Protein AF-0000000086879900 (afdb_homodimer)

pLDDT: mean 77.24, std 25.78, range [23.95, 98.19]

Nearest PDB structures (foldseek):
  6n1f-assembly6_D-2  TM=4.240E-01  e=1.266E+00  Burkholderia pseudomallei 1710b
  6cp8-assembly2_B  TM=3.545E-01  e=1.644E+00  Escherichia coli
  8bhv-assembly1_j  TM=3.941E-01  e=6.906E+00  Homo sapiens
  3k41-assembly1_B  TM=2.742E-01  e=6.906E+00  Bos taurus
  6n1f-assembly6_D-2  TM=4.242E-01  e=1.246E+00  Burkholderia pseudomallei 1710b

Structure (mmCIF, N/CA/C/O backbone):
data_AF-0000000086879900-model_v1
#
loop_
_entity.id
_entity.type
_entity.pdbx_description
1 polymer 'YolD-like family protein'
#
loop_
_atom_site.group_PDB
_atom_site.id
_atom_site.type_symbol
_atom_site.label_atom_id
_atom_site.label_alt_id
_atom_site.label_comp_id
_atom_site.label_asym_id
_atom_site.label_entity_id
_atom_site.label_seq_id
_atom_site.pdbx_PDB_ins_code
_atom_site.Cartn_x
_atom_site.Cartn_y
_atom_site.Cartn_z
_atom_site.occupancy
_atom_site.B_iso_or_equiv
_atom_site.auth_seq_id
_atom_site.auth_comp_id
_atom_site.auth_asym_id
_atom_site.auth_atom_id
_atom_site.pdbx_PDB_model_num
ATOM 1 N N . MET A 1 1 ? -8.68 49.25 10.594 1 23.95 1 MET A N 1
ATOM 2 C CA . MET A 1 1 ? -9.039 49.062 9.188 1 23.95 1 MET A CA 1
ATOM 3 C C . MET A 1 1 ? -8.773 47.656 8.727 1 23.95 1 MET A C 1
ATOM 5 O O . MET A 1 1 ? -9.32 47.219 7.719 1 23.95 1 MET A O 1
ATOM 9 N N . ALA A 1 2 ? -7.809 47 9.352 1 25.09 2 ALA A N 1
ATOM 10 C CA . ALA A 1 2 ? -7.281 45.75 8.836 1 25.09 2 ALA A CA 1
ATOM 11 C C . ALA A 1 2 ? -8.297 44.625 8.992 1 25.09 2 ALA A C 1
ATOM 13 O O . ALA A 1 2 ? -7.996 43.438 8.703 1 25.09 2 ALA A O 1
ATOM 14 N N . GLY A 1 3 ? -9.414 44.906 9.75 1 26.97 3 GLY A N 1
ATOM 15 C CA . GLY A 1 3 ? -10.18 43.969 10.562 1 26.97 3 GLY A CA 1
ATOM 16 C C . GLY A 1 3 ? -10.961 42.969 9.742 1 26.97 3 GLY A C 1
ATOM 17 O O . GLY A 1 3 ? -11.789 42.25 10.281 1 26.97 3 GLY A O 1
ATOM 18 N N . LYS A 1 4 ? -11.211 43.125 8.359 1 29 4 LYS A N 1
ATOM 19 C CA . LYS A 1 4 ? -12.273 42.906 7.375 1 29 4 LYS A CA 1
ATOM 20 C C . LYS A 1 4 ? -12.289 41.469 6.898 1 29 4 LYS A C 1
ATOM 22 O O . LYS A 1 4 ? -13.039 41.125 5.98 1 29 4 LYS A O 1
ATOM 27 N N . LEU A 1 5 ? -11.102 40.719 7.047 1 25.53 5 LEU A N 1
ATOM 28 C CA . LEU A 1 5 ? -10.945 39.719 5.977 1 25.53 5 LEU A CA 1
ATOM 29 C C . LEU A 1 5 ? -12.094 38.719 5.984 1 25.53 5 LEU A C 1
ATOM 31 O O . LEU A 1 5 ? -12.648 38.406 4.93 1 25.53 5 LEU A O 1
ATOM 35 N N . PHE A 1 6 ? -12.172 37.719 7.039 1 28.39 6 PHE A N 1
ATOM 36 C CA . PHE A 1 6 ? -12.617 36.344 6.816 1 28.39 6 PHE A CA 1
ATOM 37 C C . PHE A 1 6 ? -14.141 36.281 6.742 1 28.39 6 PHE A C 1
ATOM 39 O O . PHE A 1 6 ? -14.805 35.938 7.727 1 28.39 6 PHE A O 1
ATOM 46 N N . GLU A 1 7 ? -14.875 37.094 6.191 1 25.14 7 GLU A N 1
ATOM 47 C CA . GLU A 1 7 ? -16.328 37.281 6.25 1 25.14 7 GLU A CA 1
ATOM 48 C C . GLU A 1 7 ? -17.078 36.062 5.766 1 25.14 7 GLU A C 1
ATOM 50 O O . GLU A 1 7 ? -18.047 35.625 6.398 1 25.14 7 GLU A O 1
ATOM 55 N N . ASN A 1 8 ? -17.172 35.781 4.434 1 28.06 8 ASN A N 1
ATOM 56 C CA . ASN A 1 8 ? -18.438 35.594 3.74 1 28.06 8 ASN A CA 1
ATOM 57 C C . ASN A 1 8 ? -19.078 34.25 4.082 1 28.06 8 ASN A C 1
ATOM 59 O O . ASN A 1 8 ? -18.406 33.344 4.598 1 28.06 8 ASN A O 1
ATOM 63 N N . GLY A 1 9 ? -20.562 33.969 3.719 1 28.64 9 GLY A N 1
ATOM 64 C CA . GLY A 1 9 ? -21.875 33.375 3.863 1 28.64 9 GLY A CA 1
ATOM 65 C C . GLY A 1 9 ? -21.953 31.969 3.283 1 28.64 9 GLY A C 1
ATOM 66 O O . GLY A 1 9 ? -23.031 31.391 3.146 1 28.64 9 GLY A O 1
ATOM 67 N N . LEU A 1 10 ? -21.016 31.578 2.398 1 28.97 10 LEU A N 1
ATOM 68 C CA . LEU A 1 10 ? -21.375 30.516 1.469 1 28.97 10 LEU A CA 1
ATOM 69 C C . LEU A 1 10 ? -21.734 29.234 2.217 1 28.97 10 LEU A C 1
ATOM 71 O O . LEU A 1 10 ? -21.844 28.156 1.612 1 28.97 10 LEU A O 1
ATOM 75 N N . PHE A 1 11 ? -21.859 29.281 3.574 1 28.09 11 PHE A N 1
ATOM 76 C CA . PHE A 1 11 ? -22.109 28.016 4.258 1 28.09 11 PHE A CA 1
ATOM 77 C C . PHE A 1 11 ? -23.469 27.469 3.881 1 28.09 11 PHE A C 1
ATOM 79 O O . PHE A 1 11 ? -24.422 27.531 4.668 1 28.09 11 PHE A O 1
ATOM 86 N N . GLU A 1 12 ? -24.062 27.781 2.738 1 28.89 12 GLU A N 1
ATOM 87 C CA . GLU A 1 12 ? -25.453 27.422 2.471 1 28.89 12 GLU A CA 1
ATOM 88 C C . GLU A 1 12 ? -25.703 25.938 2.77 1 28.89 12 GLU A C 1
ATOM 90 O O . GLU A 1 12 ? -24.766 25.156 2.869 1 28.89 12 GLU A O 1
ATOM 95 N N . SER A 1 13 ? -27.094 25.422 2.809 1 30.59 13 SER A N 1
ATOM 96 C CA . SER A 1 13 ? -28 24.359 3.229 1 30.59 13 SER A CA 1
ATOM 97 C C . SER A 1 13 ? -27.766 23.078 2.441 1 30.59 13 SER A C 1
ATOM 99 O O . SER A 1 13 ? -28.609 22.188 2.416 1 30.59 13 SER A O 1
ATOM 101 N N . SER A 1 14 ? -26.781 23.016 1.49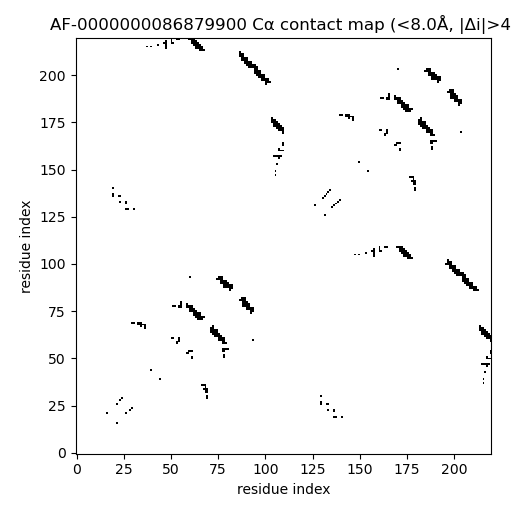7 1 31.47 14 SER A N 1
ATOM 102 C CA . SER A 1 14 ? -26.953 21.875 0.595 1 31.47 14 SER A CA 1
ATOM 103 C C . SER A 1 14 ? -27.125 20.578 1.37 1 31.47 14 SER A C 1
ATOM 105 O O . SER A 1 14 ? -26.609 20.422 2.477 1 31.47 14 SER A O 1
ATOM 107 N N . ARG A 1 15 ? -28.281 19.875 1.188 1 33.5 15 ARG A N 1
ATOM 108 C CA . ARG A 1 15 ? -28.75 18.547 1.587 1 33.5 15 ARG A CA 1
ATOM 109 C C . ARG A 1 15 ? -27.609 17.531 1.539 1 33.5 15 ARG A C 1
ATOM 111 O O . ARG A 1 15 ? -27.188 17.109 0.458 1 33.5 15 ARG A O 1
ATOM 118 N N . ILE A 1 16 ? -26.578 17.734 2.299 1 33.09 16 ILE A N 1
ATOM 119 C CA . ILE A 1 16 ? -25.391 16.906 2.5 1 33.09 16 ILE A CA 1
ATOM 120 C C . ILE A 1 16 ? -25.797 15.438 2.566 1 33.09 16 ILE A C 1
ATOM 122 O O . ILE A 1 16 ? -26.516 15.031 3.473 1 33.09 16 ILE A O 1
ATOM 126 N N . ILE A 1 17 ? -26.234 14.836 1.423 1 36.72 17 ILE A N 1
ATOM 127 C CA . ILE A 1 17 ? -26.438 13.398 1.386 1 36.72 17 ILE A CA 1
ATOM 128 C C . ILE A 1 17 ? -25.391 12.703 2.262 1 36.72 17 ILE A C 1
ATOM 130 O O . ILE A 1 17 ? -24.203 12.938 2.119 1 36.72 17 ILE A O 1
ATOM 134 N N . LEU A 1 18 ? -25.625 12.453 3.523 1 37.31 18 LEU A N 1
ATOM 135 C CA . LEU A 1 18 ? -24.766 11.852 4.543 1 37.31 18 LEU A CA 1
ATOM 136 C C . LEU A 1 18 ? -23.844 10.805 3.926 1 37.31 18 LEU A C 1
ATOM 138 O O . LEU A 1 18 ? -24.25 10.062 3.027 1 37.31 18 LEU A O 1
ATOM 142 N N . PRO A 1 19 ? -22.578 11.172 3.867 1 37.06 19 PRO A N 1
ATOM 143 C CA . PRO A 1 19 ? -21.547 10.266 3.355 1 37.06 19 PRO A CA 1
ATOM 144 C C . PRO A 1 19 ? -21.812 8.805 3.719 1 37.06 19 PRO A C 1
ATOM 146 O O . PRO A 1 19 ? -21.344 7.902 3.023 1 37.06 19 PRO A O 1
ATOM 149 N N . GLU A 1 20 ? -22.422 8.633 4.793 1 44.91 20 GLU A N 1
ATOM 150 C CA . GLU A 1 20 ? -22.688 7.266 5.238 1 44.91 20 GLU A CA 1
ATOM 151 C C . GLU A 1 20 ? -23.656 6.559 4.285 1 44.91 20 GLU A C 1
ATOM 153 O O . GLU A 1 20 ? -23.547 5.348 4.078 1 44.91 20 GLU A O 1
ATOM 158 N N . HIS A 1 21 ? -24.688 7.258 3.863 1 49.91 21 HIS A N 1
ATOM 159 C CA . HIS A 1 21 ? -25.625 6.598 2.973 1 49.91 21 HIS A CA 1
ATOM 160 C C . HIS A 1 21 ? -25 6.293 1.62 1 49.91 21 HIS A C 1
ATOM 162 O O . HIS A 1 21 ? -25.312 5.277 0.997 1 49.91 21 HIS A O 1
ATOM 168 N N . ARG A 1 22 ? -24.109 7.219 1.147 1 47.59 22 ARG A N 1
ATOM 169 C CA . ARG A 1 22 ? -23.422 6.965 -0.116 1 47.59 22 ARG A CA 1
ATOM 170 C C . ARG A 1 22 ? -22.516 5.738 -0.014 1 47.59 22 ARG A C 1
ATOM 172 O O . ARG A 1 22 ? -22.422 4.957 -0.961 1 47.59 22 ARG A O 1
ATOM 179 N N . GLU A 1 23 ? -21.922 5.625 1.128 1 49.22 23 GLU A N 1
ATOM 180 C CA . GLU A 1 23 ? -21.109 4.418 1.281 1 49.22 23 GLU A CA 1
ATOM 181 C C . GLU A 1 23 ? -21.969 3.162 1.212 1 49.22 23 GLU A C 1
ATOM 183 O O . GLU A 1 23 ? -21.562 2.146 0.65 1 49.22 23 GLU A O 1
ATOM 188 N N . LYS A 1 24 ? -23.156 3.264 1.886 1 49.44 24 LYS A N 1
ATOM 189 C CA . LYS A 1 24 ? -24.062 2.129 1.806 1 49.44 24 LYS A C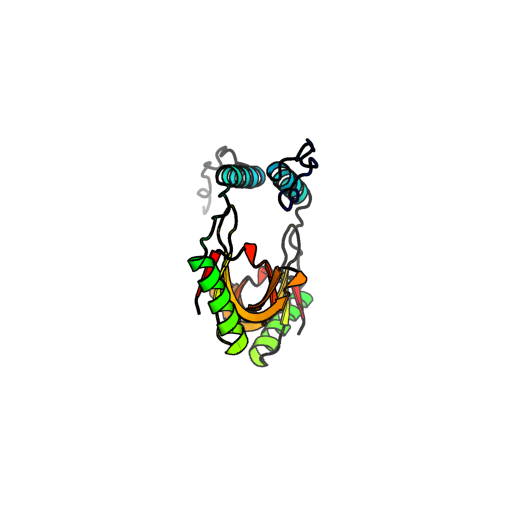A 1
ATOM 190 C C . LYS A 1 24 ? -24.641 1.986 0.4 1 49.44 24 LYS A C 1
ATOM 192 O O . LYS A 1 24 ? -24.828 0.871 -0.091 1 49.44 24 LYS A O 1
ATOM 197 N N . LEU A 1 25 ? -25.062 3.006 -0.181 1 51.53 25 LEU A N 1
ATOM 198 C CA . LEU A 1 25 ? -25.5 2.953 -1.572 1 51.53 25 LEU A CA 1
ATOM 199 C C . LEU A 1 25 ? -24.375 2.463 -2.477 1 51.53 25 LEU A C 1
ATOM 201 O O . LEU A 1 25 ? -24.609 1.656 -3.381 1 51.53 25 LEU A O 1
ATOM 205 N N . LEU A 1 26 ? -23.141 2.971 -2.191 1 51.09 26 LEU A N 1
ATOM 206 C CA . LEU A 1 26 ? -21.984 2.479 -2.932 1 51.09 26 LEU A CA 1
ATOM 207 C C . LEU A 1 26 ? -21.719 1.016 -2.602 1 51.09 26 LEU A C 1
ATOM 209 O O . LEU A 1 26 ? -21.375 0.227 -3.488 1 51.09 26 LEU A O 1
ATOM 213 N N . GLU A 1 27 ? -21.875 0.753 -1.306 1 53.12 27 GLU A N 1
ATOM 214 C CA . GLU A 1 27 ? -21.75 -0.645 -0.908 1 53.12 27 GLU A CA 1
ATOM 215 C C . GLU A 1 27 ? -22.844 -1.502 -1.524 1 53.12 27 GLU A C 1
ATOM 217 O O . GLU A 1 27 ? -22.594 -2.637 -1.939 1 53.12 27 GLU A O 1
ATOM 222 N N . HIS A 1 28 ? -24 -0.984 -1.402 1 54.72 28 HIS A N 1
ATOM 223 C CA . HIS A 1 28 ? -25.109 -1.682 -2.033 1 54.72 28 HIS A CA 1
ATOM 224 C C . HIS A 1 28 ? -24.922 -1.769 -3.543 1 54.72 28 HIS A C 1
ATOM 226 O O . HIS A 1 28 ? -25.203 -2.807 -4.148 1 54.72 28 HIS A O 1
ATOM 232 N N . LYS A 1 29 ? -24.688 -0.758 -4.145 1 55.84 29 LYS A N 1
ATOM 233 C CA . LYS A 1 29 ? -24.344 -0.785 -5.562 1 55.84 29 LYS A CA 1
ATOM 234 C C . LYS A 1 29 ? -23.156 -1.703 -5.824 1 55.84 29 LYS A C 1
ATOM 236 O O . LYS A 1 29 ? -23.109 -2.414 -6.832 1 55.84 29 LYS A O 1
ATOM 241 N N . ARG A 1 30 ? -22.297 -1.696 -4.879 1 56.69 30 ARG A N 1
ATOM 242 C CA . ARG A 1 30 ? -21.172 -2.625 -4.949 1 56.69 30 ARG A CA 1
ATOM 243 C C . ARG A 1 30 ? -21.641 -4.07 -4.844 1 56.69 30 ARG A C 1
ATOM 245 O O . ARG A 1 30 ? -21.125 -4.953 -5.527 1 56.69 30 ARG A O 1
ATOM 252 N N . GLU A 1 31 ? -22.562 -4.324 -3.98 1 57.84 31 GLU A N 1
ATOM 253 C CA . GLU A 1 31 ? -23.109 -5.676 -3.836 1 57.84 31 GLU A CA 1
ATOM 254 C C . GLU A 1 31 ? -23.812 -6.125 -5.109 1 57.84 31 GLU A C 1
ATOM 256 O O . GLU A 1 31 ? -23.781 -7.309 -5.457 1 57.84 31 GLU A O 1
ATOM 261 N N . GLN A 1 32 ? -24.547 -5.246 -5.645 1 61.72 32 GLN A N 1
ATOM 262 C CA . GLN A 1 32 ? -25.266 -5.605 -6.855 1 61.72 32 GLN A CA 1
ATOM 263 C C . GLN A 1 32 ? -24.312 -5.891 -8.008 1 61.72 32 GLN A C 1
ATOM 265 O O . GLN A 1 32 ? -24.688 -6.566 -8.977 1 61.72 32 GLN A O 1
ATOM 270 N N . GLN A 1 33 ? -23.062 -5.523 -7.773 1 68.31 33 GLN A N 1
ATOM 271 C CA . GLN A 1 33 ? -22.156 -5.75 -8.898 1 68.31 33 GLN A CA 1
ATOM 272 C C . GLN A 1 33 ? -21.016 -6.688 -8.516 1 68.31 33 GLN A C 1
ATOM 274 O O . GLN A 1 33 ? -19.922 -6.605 -9.062 1 68.31 33 GLN A O 1
ATOM 279 N N . ARG A 1 34 ? -21.422 -7.547 -7.566 1 76.62 34 ARG A N 1
ATOM 280 C CA . ARG A 1 34 ? -20.406 -8.516 -7.168 1 76.62 34 ARG A CA 1
ATOM 281 C C . ARG A 1 34 ? -20.062 -9.453 -8.32 1 76.62 34 ARG A C 1
ATOM 283 O O . ARG A 1 34 ? -20.953 -10.086 -8.898 1 76.62 34 ARG A O 1
ATOM 290 N N . ARG A 1 35 ? -18.828 -9.422 -8.688 1 85.44 35 ARG A N 1
ATOM 291 C CA . ARG A 1 35 ? -18.312 -10.305 -9.734 1 85.44 35 ARG A CA 1
ATOM 292 C C . ARG A 1 35 ? -17.906 -11.656 -9.164 1 85.44 35 ARG A C 1
ATOM 294 O O . ARG A 1 35 ? -17.516 -11.75 -8 1 85.44 35 ARG A O 1
ATOM 301 N N . GLU A 1 36 ? -18.203 -12.742 -9.914 1 87.5 36 GLU A N 1
ATOM 302 C CA . GLU A 1 36 ? -17.703 -14.07 -9.578 1 87.5 36 GLU A CA 1
ATOM 303 C C . GLU A 1 36 ? -16.25 -14.234 -9.992 1 87.5 36 GLU A C 1
ATOM 305 O O . GLU A 1 36 ? -15.812 -13.672 -11 1 87.5 36 GLU A O 1
ATOM 310 N N . LYS A 1 37 ? -15.594 -14.922 -9.125 1 89.19 37 LYS A N 1
ATOM 311 C CA . LYS A 1 37 ? -14.195 -15.18 -9.422 1 89.19 37 LYS A CA 1
ATOM 312 C C . LYS A 1 37 ? -14.047 -15.945 -10.734 1 89.19 37 LYS A C 1
ATOM 314 O O . LYS A 1 37 ? -14.68 -16.984 -10.93 1 89.19 37 LYS A O 1
ATOM 319 N N . PRO A 1 38 ? -13.211 -15.469 -11.625 1 92.44 38 PRO A N 1
ATOM 320 C CA . PRO A 1 38 ? -12.992 -16.172 -12.891 1 92.44 38 PRO A CA 1
ATOM 321 C C . PRO A 1 38 ? -12.328 -17.531 -12.695 1 92.44 38 PRO A C 1
ATOM 323 O O . PRO A 1 38 ? -11.539 -17.719 -11.766 1 92.44 38 PRO A O 1
ATOM 326 N N . ILE A 1 39 ? -12.672 -18.469 -13.531 1 92.62 39 ILE A N 1
ATOM 327 C CA . ILE A 1 39 ? -12.008 -19.766 -13.594 1 92.62 39 ILE A CA 1
ATOM 328 C C . ILE A 1 39 ? -10.883 -19.719 -14.625 1 92.62 39 ILE A C 1
ATOM 330 O O . ILE A 1 39 ? -11.133 -19.531 -15.82 1 92.62 39 ILE A O 1
ATOM 334 N N . LEU A 1 40 ? -9.781 -19.875 -14.125 1 95 40 LEU A N 1
ATOM 335 C CA . LEU A 1 40 ? -8.617 -19.828 -15.008 1 95 40 LEU A CA 1
ATOM 336 C C . LEU A 1 40 ? -8.352 -21.203 -15.609 1 95 40 LEU A C 1
ATOM 338 O O . LEU A 1 40 ? -8.492 -22.234 -14.93 1 95 40 LEU A O 1
ATOM 342 N N . ASP A 1 41 ? -7.961 -21.234 -16.891 1 94.5 41 ASP A N 1
ATOM 343 C CA . ASP A 1 41 ? -7.57 -22.5 -17.484 1 94.5 41 ASP A CA 1
ATOM 344 C C . ASP A 1 41 ? -6.121 -22.844 -17.141 1 94.5 41 ASP A C 1
ATOM 346 O O . ASP A 1 41 ? -5.418 -22.047 -16.531 1 94.5 41 ASP A O 1
ATOM 350 N N . GLU A 1 42 ? -5.777 -23.984 -17.578 1 94.62 42 GLU A N 1
ATOM 351 C CA . GLU A 1 42 ? -4.457 -24.5 -17.234 1 94.62 42 GLU A CA 1
ATOM 352 C C . GLU A 1 42 ? -3.352 -23.609 -17.797 1 94.62 42 GLU A C 1
ATOM 354 O O . GLU A 1 42 ? -2.318 -23.422 -17.141 1 94.62 42 GLU A O 1
ATOM 359 N N . GLN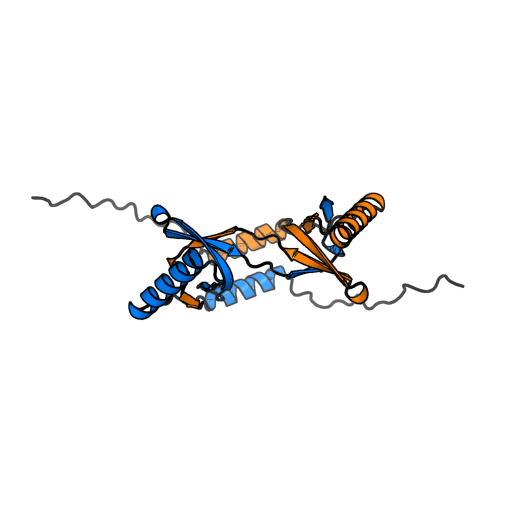 A 1 43 ? -3.598 -23.141 -19.016 1 95.38 43 GLN A N 1
ATOM 360 C CA . GLN A 1 43 ? -2.582 -22.281 -19.625 1 95.38 43 GLN A CA 1
ATOM 361 C C . GLN A 1 43 ? -2.373 -21 -18.812 1 95.38 43 GLN A C 1
ATOM 363 O O . GLN A 1 43 ? -1.235 -20.609 -18.547 1 95.38 43 GLN A O 1
ATOM 368 N N . ALA A 1 44 ? -3.414 -20.391 -18.375 1 95.19 44 ALA A N 1
ATOM 369 C CA . ALA A 1 44 ? -3.355 -19.172 -17.594 1 95.19 44 ALA A CA 1
ATOM 370 C C . ALA A 1 44 ? -2.676 -19.422 -16.25 1 95.19 44 ALA A C 1
ATOM 372 O O . ALA A 1 44 ? -1.861 -18.609 -15.797 1 95.19 44 ALA A O 1
ATOM 373 N N . ILE A 1 45 ? -3.006 -20.484 -15.672 1 95 45 ILE A N 1
ATOM 374 C CA . ILE A 1 45 ? -2.4 -20.859 -14.398 1 95 45 ILE A CA 1
ATOM 375 C C . ILE A 1 45 ? -0.897 -21.062 -14.578 1 95 45 ILE A C 1
ATOM 377 O O . ILE A 1 45 ? -0.101 -20.562 -13.781 1 95 45 ILE A O 1
ATOM 381 N N . GLU A 1 46 ? -0.57 -21.734 -15.586 1 95.31 46 GLU A N 1
ATOM 382 C CA . GLU A 1 46 ? 0.839 -22 -15.867 1 95.31 46 GLU A CA 1
ATOM 383 C C . GLU A 1 46 ? 1.603 -20.688 -16.094 1 95.31 46 GLU A C 1
ATOM 385 O O . GLU A 1 46 ? 2.73 -20.531 -15.617 1 95.31 46 GLU A O 1
ATOM 390 N N . GLU A 1 47 ? 1.002 -19.844 -16.812 1 96.81 47 GLU A N 1
ATOM 391 C CA . GLU A 1 47 ? 1.618 -18.531 -17.062 1 96.81 47 GLU A CA 1
ATOM 392 C C . GLU A 1 47 ? 1.865 -17.781 -15.766 1 96.81 47 GLU A C 1
ATOM 394 O O . GLU A 1 47 ? 2.93 -17.188 -15.578 1 96.81 47 GLU A O 1
ATOM 399 N N . ILE A 1 48 ? 0.91 -17.844 -14.875 1 97.44 48 ILE A N 1
ATOM 400 C CA . ILE A 1 48 ? 1.028 -17.172 -13.578 1 97.44 48 ILE A CA 1
ATOM 401 C C . ILE A 1 48 ? 2.162 -17.812 -12.773 1 97.44 48 ILE A C 1
ATOM 403 O O . ILE A 1 48 ? 3.027 -17.109 -12.25 1 97.44 48 ILE A O 1
ATOM 407 N N . VAL A 1 49 ? 2.186 -19.078 -12.742 1 95.19 49 VAL A N 1
ATOM 408 C CA . VAL A 1 49 ? 3.203 -19.812 -12 1 95.19 49 VAL A CA 1
ATOM 409 C C . VAL A 1 49 ? 4.59 -19.484 -12.547 1 95.19 49 VAL A C 1
ATOM 411 O O . VAL A 1 49 ? 5.523 -19.219 -11.781 1 95.19 49 VAL A O 1
ATOM 414 N N . ARG A 1 50 ? 4.645 -19.453 -13.844 1 97.44 50 ARG A N 1
ATOM 415 C CA . ARG A 1 50 ? 5.914 -19.141 -14.492 1 97.44 50 ARG A CA 1
ATOM 416 C C . ARG A 1 50 ? 6.383 -17.734 -14.133 1 97.44 50 ARG A C 1
ATOM 418 O O . ARG A 1 50 ? 7.555 -17.531 -13.812 1 97.44 50 ARG A O 1
ATOM 425 N N . ALA A 1 51 ? 5.512 -16.766 -14.203 1 98.19 51 ALA A N 1
ATOM 426 C CA . ALA A 1 51 ? 5.848 -15.383 -13.906 1 98.19 51 ALA A CA 1
ATOM 427 C C . ALA A 1 51 ? 6.336 -15.234 -12.469 1 98.19 51 ALA A C 1
ATOM 429 O O . ALA A 1 51 ? 7.32 -14.539 -12.211 1 98.19 51 ALA A O 1
ATOM 430 N N . LEU A 1 52 ? 5.676 -15.938 -11.555 1 97.44 52 LEU A N 1
ATOM 431 C CA . LEU A 1 52 ? 6.066 -15.891 -10.156 1 97.44 52 LEU A CA 1
ATOM 432 C C . LEU A 1 52 ? 7.449 -16.5 -9.953 1 97.44 52 LEU A C 1
ATOM 434 O O . LEU A 1 52 ? 8.273 -15.961 -9.211 1 97.44 52 LEU A O 1
ATOM 438 N N . ALA A 1 53 ? 7.695 -17.562 -10.68 1 96.38 53 ALA A N 1
ATOM 439 C CA . ALA A 1 53 ? 8.977 -18.266 -10.586 1 96.38 53 ALA A CA 1
ATOM 440 C C . ALA A 1 53 ? 10.109 -17.406 -11.141 1 96.38 53 ALA A C 1
ATOM 442 O O . ALA A 1 53 ? 11.18 -17.297 -10.531 1 96.38 53 ALA A O 1
ATOM 443 N N . VAL A 1 54 ? 9.797 -16.828 -12.227 1 97.5 54 VAL A N 1
ATOM 444 C CA . VAL A 1 54 ? 10.797 -15.977 -12.867 1 97.5 54 VAL A CA 1
ATOM 445 C C . VAL A 1 54 ? 11.117 -14.797 -11.953 1 97.5 54 VAL A C 1
ATOM 447 O O . VAL A 1 54 ? 12.289 -14.477 -11.727 1 97.5 54 VAL A O 1
ATOM 450 N N . SER A 1 55 ? 10.117 -14.156 -11.406 1 97.44 55 SER A N 1
ATOM 451 C CA . SER A 1 55 ? 10.305 -13.039 -10.484 1 97.44 55 SER A CA 1
ATOM 452 C C . SER A 1 55 ? 11.172 -13.438 -9.297 1 97.44 55 SER A C 1
ATOM 454 O O . SER A 1 55 ? 12.117 -12.727 -8.945 1 97.44 55 SER A O 1
ATOM 456 N N . TYR A 1 56 ? 10.93 -14.578 -8.758 1 95.94 56 TYR A N 1
ATOM 457 C CA . TYR A 1 56 ? 11.656 -15.055 -7.582 1 95.94 56 TYR A CA 1
ATOM 458 C C . TYR A 1 56 ? 13.109 -15.352 -7.922 1 95.94 56 TYR A C 1
ATOM 460 O O . TYR A 1 56 ? 14.023 -14.914 -7.215 1 95.94 56 TYR A O 1
ATOM 468 N N . ALA A 1 57 ? 13.273 -15.969 -9.031 1 95.94 57 ALA A N 1
ATOM 469 C CA . ALA A 1 57 ? 14.594 -16.469 -9.398 1 95.94 57 ALA A CA 1
ATOM 470 C C . ALA A 1 57 ? 15.492 -15.328 -9.891 1 95.94 57 ALA A C 1
ATOM 472 O O . ALA A 1 57 ? 16.672 -15.273 -9.562 1 95.94 57 ALA A O 1
ATOM 473 N N . GLU A 1 58 ? 14.852 -14.461 -10.648 1 97.25 58 GLU A N 1
ATOM 474 C CA . GLU A 1 58 ? 15.656 -13.438 -11.312 1 97.25 58 GLU A CA 1
ATOM 475 C C . GLU A 1 58 ? 15.562 -12.102 -10.594 1 97.25 58 GLU A C 1
ATOM 477 O O . GLU A 1 58 ? 16.156 -11.109 -11.023 1 97.25 58 GLU A O 1
ATOM 482 N N . LYS A 1 59 ? 14.789 -12.094 -9.578 1 94.69 59 LYS A N 1
ATOM 483 C CA . LYS A 1 59 ? 14.586 -10.867 -8.812 1 94.69 59 LYS A CA 1
ATOM 484 C C . LYS A 1 59 ? 14.055 -9.75 -9.695 1 94.69 59 LYS A C 1
ATOM 486 O O . LYS A 1 59 ? 14.516 -8.609 -9.609 1 94.69 59 LYS A O 1
ATOM 491 N N . MET A 1 60 ? 13.102 -10.188 -10.57 1 95.5 60 MET A N 1
ATOM 492 C CA . MET A 1 60 ? 12.469 -9.242 -11.484 1 95.5 60 MET A CA 1
ATOM 493 C C . MET A 1 60 ? 11.07 -8.875 -10.992 1 95.5 60 MET A C 1
ATOM 495 O O . MET A 1 60 ? 10.367 -9.719 -10.43 1 95.5 60 MET A O 1
ATOM 499 N N . THR A 1 61 ? 10.703 -7.664 -11.359 1 95.56 61 THR A N 1
ATOM 500 C CA . THR A 1 61 ? 9.367 -7.195 -10.992 1 95.56 61 THR A CA 1
ATOM 501 C C . THR A 1 61 ? 8.297 -7.953 -11.773 1 95.56 61 THR A C 1
ATOM 503 O O . THR A 1 61 ? 8.445 -8.188 -12.977 1 95.56 61 THR A O 1
ATOM 506 N N . VAL A 1 62 ? 7.27 -8.336 -10.984 1 97.5 62 VAL A N 1
ATOM 507 C CA . VAL A 1 62 ? 6.086 -8.93 -11.602 1 97.5 62 VAL A CA 1
ATOM 508 C C . VAL A 1 62 ? 4.871 -8.039 -11.352 1 97.5 62 VAL A C 1
ATOM 510 O O . VAL A 1 62 ? 4.719 -7.473 -10.266 1 97.5 62 VAL A O 1
ATOM 513 N N . ASP A 1 63 ? 4.082 -7.824 -12.398 1 97.25 63 ASP A N 1
ATOM 514 C CA . ASP A 1 63 ? 2.797 -7.137 -12.305 1 97.25 63 ASP A CA 1
ATOM 515 C C . ASP A 1 63 ? 1.649 -8.141 -12.164 1 97.25 63 ASP A C 1
ATOM 517 O O . ASP A 1 63 ? 1.446 -8.984 -13.039 1 97.25 63 ASP A O 1
ATOM 521 N N . LEU A 1 64 ? 0.905 -7.996 -11.023 1 97.69 64 LEU A N 1
ATOM 522 C CA . LEU A 1 64 ? -0.182 -8.93 -10.742 1 97.69 64 LEU A CA 1
ATOM 523 C C . LEU A 1 64 ? -1.533 -8.227 -10.805 1 97.69 64 LEU A C 1
ATOM 525 O O . LEU A 1 64 ? -1.645 -7.047 -10.453 1 97.69 64 LEU A O 1
ATOM 529 N N . ILE A 1 65 ? -2.527 -8.945 -11.297 1 97.25 65 ILE A N 1
ATOM 530 C CA . ILE A 1 65 ? -3.922 -8.555 -11.109 1 97.25 65 ILE A CA 1
ATOM 531 C C . ILE A 1 65 ? -4.59 -9.516 -10.125 1 97.25 65 ILE A C 1
ATOM 533 O O . ILE A 1 65 ? -4.594 -10.734 -10.344 1 97.25 65 ILE A O 1
ATOM 537 N N . LEU A 1 66 ? -5.062 -8.945 -9.031 1 97.19 66 LEU A N 1
ATOM 538 C CA . LEU A 1 66 ? -5.742 -9.727 -7.996 1 97.19 66 LEU A CA 1
ATOM 539 C C . LEU A 1 66 ? -7.254 -9.578 -8.117 1 97.19 66 LEU A C 1
ATOM 541 O O . LEU A 1 66 ? -7.77 -8.461 -8.188 1 97.19 66 LEU A O 1
ATOM 545 N N . PHE A 1 67 ? -7.941 -10.656 -8.18 1 94.25 67 PHE A N 1
ATOM 546 C CA . PHE A 1 67 ? -9.398 -10.633 -8.266 1 94.25 67 PHE A CA 1
ATOM 547 C C . PHE A 1 67 ? -10.008 -10.07 -6.988 1 94.25 67 PHE A C 1
ATOM 549 O O . PHE A 1 67 ? -9.602 -10.438 -5.883 1 94.25 67 PHE A O 1
ATOM 556 N N . ASP A 1 68 ? -10.875 -9.172 -7.199 1 89.25 68 ASP A N 1
ATOM 557 C CA . ASP A 1 68 ? -11.789 -8.656 -6.184 1 89.25 68 ASP A CA 1
ATOM 558 C C . ASP A 1 68 ? -13.219 -8.555 -6.727 1 89.25 68 ASP A C 1
ATOM 560 O O . ASP A 1 68 ? -13.422 -8.164 -7.875 1 89.25 68 ASP A O 1
ATOM 564 N N . PRO A 1 69 ? -14.172 -9.016 -6.027 1 87 69 PRO A N 1
ATOM 565 C CA . PRO A 1 69 ? -15.555 -9.016 -6.523 1 87 69 PRO A CA 1
ATOM 566 C C . PRO A 1 69 ? -16.016 -7.633 -6.965 1 87 69 PRO A C 1
ATOM 568 O O . PRO A 1 69 ? -16.984 -7.52 -7.719 1 87 69 PRO A O 1
ATOM 571 N N . PHE A 1 70 ? -15.414 -6.578 -6.52 1 86.31 70 PHE A N 1
ATOM 572 C CA . PHE A 1 70 ? -15.844 -5.23 -6.867 1 86.31 70 PHE A CA 1
ATOM 573 C C . PHE A 1 70 ? -14.891 -4.602 -7.879 1 86.31 70 PHE A C 1
ATOM 575 O O . PHE A 1 70 ? -15.328 -4.062 -8.898 1 86.31 70 PHE A O 1
ATOM 582 N N . LYS A 1 71 ? -13.602 -4.629 -7.559 1 87.12 71 LYS A N 1
ATOM 583 C CA . LYS A 1 71 ? -12.586 -4.07 -8.445 1 87.12 71 LYS A CA 1
ATOM 584 C C . LYS A 1 71 ? -11.258 -4.812 -8.297 1 87.12 71 LYS A C 1
ATOM 586 O O . LYS A 1 71 ? -10.711 -4.895 -7.195 1 87.12 71 LYS A O 1
ATOM 591 N N . ASP A 1 72 ? -10.82 -5.293 -9.477 1 92.38 72 ASP A N 1
ATOM 592 C CA . ASP A 1 72 ? -9.516 -5.949 -9.445 1 92.38 72 ASP A CA 1
ATOM 593 C C . ASP A 1 72 ? -8.438 -5.004 -8.914 1 92.38 72 ASP A C 1
ATOM 595 O O . ASP A 1 72 ? -8.531 -3.787 -9.094 1 92.38 72 ASP A O 1
ATOM 599 N N . GLU A 1 73 ? -7.496 -5.582 -8.242 1 93.31 73 GLU A N 1
ATOM 600 C CA . GLU A 1 73 ? -6.348 -4.832 -7.742 1 93.31 73 GLU A CA 1
ATOM 601 C C . GLU A 1 73 ? -5.09 -5.137 -8.555 1 93.31 73 GLU A C 1
ATOM 603 O O . GLU A 1 73 ? -4.805 -6.297 -8.859 1 93.31 73 GLU A O 1
ATOM 608 N N . SER A 1 74 ? -4.414 -4.148 -8.93 1 94.06 74 SER A N 1
ATOM 609 C CA . SER A 1 74 ? -3.102 -4.309 -9.547 1 94.06 74 SER A CA 1
ATOM 610 C C . SER A 1 74 ? -1.985 -4.105 -8.531 1 94.06 74 SER A C 1
ATOM 612 O O . SER A 1 74 ? -2.008 -3.146 -7.754 1 94.06 74 SER A O 1
ATOM 614 N N . VAL A 1 75 ? -1.057 -5.02 -8.492 1 92.25 75 VAL A N 1
ATOM 615 C CA . VAL A 1 75 ? 0.068 -4.93 -7.57 1 92.25 75 VAL A CA 1
ATOM 616 C C . VAL A 1 75 ? 1.363 -5.289 -8.297 1 92.25 75 VAL A C 1
ATOM 618 O O . VAL A 1 75 ? 1.4 -6.242 -9.078 1 92.25 75 VAL A O 1
ATOM 621 N N . SER A 1 76 ? 2.393 -4.516 -8.031 1 93.31 76 SER A N 1
ATOM 622 C CA . SER A 1 76 ? 3.707 -4.777 -8.609 1 93.31 76 SER A CA 1
ATOM 623 C C . SER A 1 76 ? 4.762 -4.949 -7.516 1 93.31 76 SER A C 1
ATOM 625 O O . SER A 1 76 ? 4.746 -4.23 -6.516 1 93.31 76 SER A O 1
ATOM 627 N N . GLY A 1 77 ? 5.625 -5.922 -7.773 1 94 77 GLY A N 1
ATOM 628 C CA . GLY A 1 77 ? 6.711 -6.168 -6.836 1 94 77 GLY A CA 1
ATOM 629 C C . GLY A 1 77 ? 7.574 -7.355 -7.215 1 94 77 GLY A C 1
ATOM 630 O O . GLY A 1 77 ? 7.453 -7.887 -8.32 1 94 77 GLY A O 1
ATOM 631 N N . VAL A 1 78 ? 8.555 -7.676 -6.328 1 94.69 78 VAL A N 1
ATOM 632 C CA . VAL A 1 78 ? 9.453 -8.812 -6.527 1 94.69 78 VAL A CA 1
ATOM 633 C C . VAL A 1 78 ? 9.062 -9.945 -5.582 1 94.69 78 VAL A C 1
ATOM 635 O O . VAL A 1 78 ? 8.867 -9.727 -4.383 1 94.69 78 VAL A O 1
ATOM 638 N N . VAL A 1 79 ? 8.859 -11.156 -6.168 1 96.31 79 VAL A N 1
ATOM 639 C CA . VAL A 1 79 ? 8.562 -12.312 -5.332 1 96.31 79 VAL A CA 1
ATOM 640 C C . VAL A 1 79 ? 9.789 -12.664 -4.484 1 96.31 79 VAL A C 1
ATOM 642 O O . VAL A 1 79 ? 10.883 -12.875 -5.016 1 96.31 79 VAL A O 1
ATOM 645 N N . ILE A 1 80 ? 9.562 -12.695 -3.176 1 95.81 80 ILE A N 1
ATOM 646 C CA . ILE A 1 80 ? 10.711 -12.945 -2.312 1 95.81 80 ILE A CA 1
ATOM 647 C C . ILE A 1 80 ? 10.516 -14.266 -1.566 1 95.81 80 ILE A C 1
ATOM 649 O O . ILE A 1 80 ? 11.414 -14.734 -0.868 1 95.81 80 ILE A O 1
ATOM 653 N N . GLY A 1 81 ? 9.32 -14.82 -1.706 1 95.06 81 GLY A N 1
ATOM 654 C CA . GLY A 1 81 ? 9.055 -16.094 -1.07 1 95.06 81 GLY A CA 1
ATOM 655 C C . GLY A 1 81 ? 7.727 -16.703 -1.484 1 95.06 81 GLY A C 1
ATOM 656 O O . GLY A 1 81 ? 6.836 -16 -1.962 1 95.06 81 GLY A O 1
ATOM 657 N N . ILE A 1 82 ? 7.699 -18.062 -1.439 1 90.88 82 ILE A N 1
ATOM 658 C CA . ILE A 1 82 ? 6.465 -18.781 -1.704 1 90.88 82 ILE A CA 1
ATOM 659 C C . ILE A 1 82 ? 6.176 -19.734 -0.548 1 90.88 82 ILE A C 1
ATOM 661 O O . ILE A 1 82 ? 7.023 -20.547 -0.176 1 90.88 82 ILE A O 1
ATOM 665 N N . ASN A 1 83 ? 5.066 -19.5 0.031 1 91.94 83 ASN A N 1
ATOM 666 C CA . ASN A 1 83 ? 4.59 -20.406 1.063 1 91.94 83 ASN A CA 1
ATOM 667 C C . ASN A 1 83 ? 3.588 -21.422 0.502 1 91.94 83 ASN A C 1
ATOM 669 O O . ASN A 1 83 ? 2.393 -21.125 0.42 1 91.94 83 ASN A O 1
ATOM 673 N N . ARG A 1 84 ? 4.074 -22.5 0.216 1 88.62 84 ARG A N 1
ATOM 674 C CA . ARG A 1 84 ? 3.254 -23.516 -0.451 1 88.62 84 ARG A CA 1
ATOM 675 C C . ARG A 1 84 ? 2.15 -24.016 0.471 1 88.62 84 ARG A C 1
ATOM 677 O O . ARG A 1 84 ? 1.013 -24.219 0.038 1 88.62 84 ARG A O 1
ATOM 684 N N . THR A 1 85 ? 2.43 -24.188 1.699 1 92.31 85 THR A N 1
ATOM 685 C CA . THR A 1 85 ? 1.483 -24.719 2.678 1 92.31 85 THR A CA 1
ATOM 686 C C . THR A 1 85 ? 0.311 -23.75 2.863 1 92.31 85 THR A C 1
ATOM 688 O O . THR A 1 85 ? -0.84 -24.188 2.959 1 92.31 85 THR A O 1
ATOM 691 N N . GLN A 1 86 ? 0.581 -22.453 2.879 1 93.12 86 GLN A N 1
ATOM 692 C CA . GLN A 1 86 ? -0.452 -21.453 3.07 1 93.12 86 GLN A CA 1
ATOM 693 C C . GLN A 1 86 ? -0.989 -20.953 1.732 1 93.12 86 GLN A C 1
ATOM 695 O O . GLN A 1 86 ? -1.912 -20.125 1.692 1 93.12 86 GLN A O 1
ATOM 700 N N . ASN A 1 87 ? -0.468 -21.469 0.654 1 94.06 87 ASN A N 1
ATOM 701 C CA . ASN A 1 87 ? -0.837 -21.031 -0.689 1 94.06 87 ASN A CA 1
ATOM 702 C C . ASN A 1 87 ? -0.691 -19.516 -0.851 1 94.06 87 ASN A C 1
ATOM 704 O O . ASN A 1 87 ? -1.609 -18.859 -1.328 1 94.06 87 ASN A O 1
ATOM 708 N N . LYS A 1 88 ? 0.455 -19.016 -0.437 1 96.62 88 LYS A N 1
ATOM 709 C CA . LYS A 1 88 ? 0.727 -17.578 -0.498 1 96.62 88 LYS A CA 1
ATOM 710 C C . LYS A 1 88 ? 2.082 -17.312 -1.142 1 96.62 88 LYS A C 1
ATOM 712 O O . LYS A 1 88 ? 2.994 -18.141 -1.061 1 96.62 88 LYS A O 1
ATOM 717 N N . VAL A 1 89 ? 2.123 -16.172 -1.835 1 97 89 VAL A N 1
ATOM 718 C CA . VAL A 1 89 ? 3.389 -15.625 -2.309 1 97 89 VAL A CA 1
ATOM 719 C C . VAL A 1 89 ? 3.713 -14.336 -1.546 1 97 89 VAL A C 1
ATOM 721 O O . VAL A 1 89 ? 2.82 -13.531 -1.266 1 97 89 VAL A O 1
ATOM 724 N N . ASN A 1 90 ? 4.922 -14.25 -1.158 1 96.25 90 ASN A N 1
ATOM 725 C CA . ASN A 1 90 ? 5.395 -13.016 -0.539 1 96.25 90 ASN A CA 1
ATOM 726 C C . ASN A 1 90 ? 6.012 -12.07 -1.567 1 96.25 90 ASN A C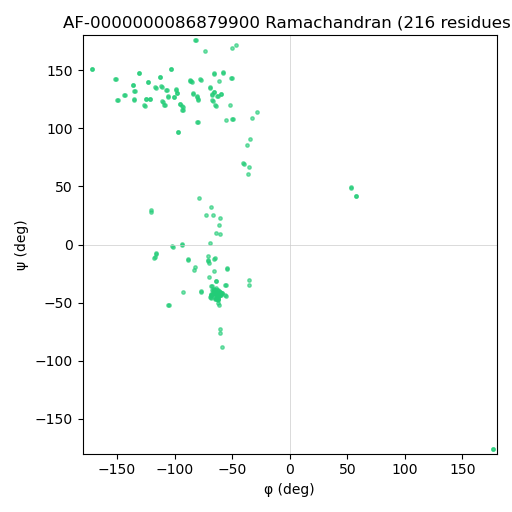 1
ATOM 728 O O . ASN A 1 90 ? 6.973 -12.438 -2.25 1 96.25 90 ASN A O 1
ATOM 732 N N . LEU A 1 91 ? 5.375 -10.906 -1.67 1 95.88 91 LEU A N 1
ATOM 733 C CA . LEU A 1 91 ? 5.777 -9.906 -2.652 1 95.88 91 LEU A CA 1
ATOM 734 C C . LEU A 1 91 ? 6.406 -8.695 -1.97 1 95.88 91 LEU A C 1
ATOM 736 O O . LEU A 1 91 ? 5.836 -8.141 -1.029 1 95.88 91 LEU A O 1
ATOM 740 N N . LEU A 1 92 ? 7.609 -8.422 -2.373 1 91.75 92 LEU A N 1
ATOM 741 C CA . LEU A 1 92 ? 8.211 -7.141 -2.002 1 91.75 92 LEU A CA 1
ATOM 742 C C . LEU A 1 92 ? 7.707 -6.023 -2.91 1 91.75 92 LEU A C 1
ATOM 744 O O . LEU A 1 92 ? 8.062 -5.969 -4.09 1 91.75 92 LEU A O 1
ATOM 748 N N . LEU A 1 93 ? 6.852 -5.246 -2.328 1 87.06 93 LEU A N 1
ATOM 749 C CA . LEU A 1 93 ? 6.195 -4.219 -3.129 1 87.06 93 LEU A CA 1
ATOM 750 C C . LEU A 1 93 ? 7.195 -3.158 -3.578 1 87.06 93 LEU A C 1
ATOM 752 O O . LEU A 1 93 ? 8.125 -2.824 -2.842 1 87.06 93 LEU A O 1
ATOM 756 N N . GLU A 1 94 ? 7.117 -2.938 -4.922 1 75.81 94 GLU A N 1
ATOM 757 C CA . GLU A 1 94 ? 7.938 -1.84 -5.426 1 75.81 94 GLU A CA 1
ATOM 758 C C . GLU A 1 94 ? 7.711 -0.564 -4.621 1 75.81 94 GLU A C 1
ATOM 760 O O . GLU A 1 94 ? 6.633 -0.366 -4.055 1 75.81 94 GLU A O 1
ATOM 765 N N . GLU A 1 95 ? 8.797 0.067 -4.496 1 68.81 95 GLU A N 1
ATOM 766 C CA . GLU A 1 95 ? 8.664 1.39 -3.893 1 68.81 95 GLU A CA 1
ATOM 767 C C . GLU A 1 95 ? 7.559 2.193 -4.574 1 68.81 95 GLU A C 1
ATOM 769 O O . GLU A 1 95 ? 7.461 2.209 -5.801 1 68.81 95 GLU A O 1
ATOM 774 N N . ASP A 1 96 ? 6.582 2.291 -3.848 1 75.19 96 ASP A N 1
ATOM 775 C CA . ASP A 1 96 ? 5.512 3.135 -4.367 1 75.19 96 ASP A CA 1
ATOM 776 C C . ASP A 1 96 ? 5.57 4.535 -3.762 1 75.19 96 ASP A C 1
ATOM 778 O O . ASP A 1 96 ? 6.039 4.707 -2.635 1 75.19 96 ASP A O 1
ATOM 782 N N . GLU A 1 97 ? 5.441 5.473 -4.707 1 85.62 97 GLU A N 1
ATOM 783 C CA . GLU A 1 97 ? 5.316 6.848 -4.234 1 85.62 97 GLU A CA 1
ATOM 784 C C . GLU A 1 97 ? 3.871 7.18 -3.869 1 85.62 97 GLU A C 1
ATOM 786 O O . GLU A 1 97 ? 2.941 6.785 -4.574 1 85.62 97 GLU A O 1
ATOM 791 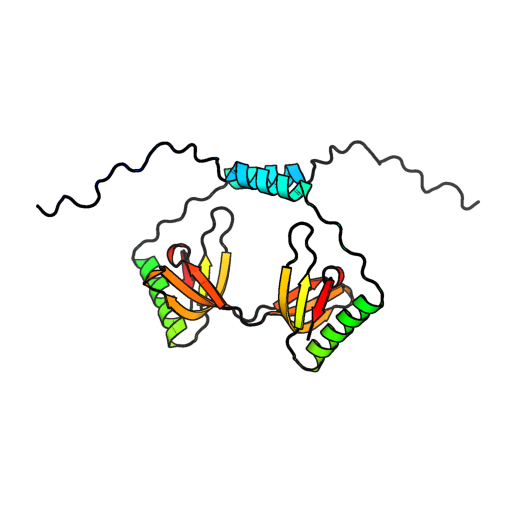N N . ARG A 1 98 ? 3.703 7.711 -2.748 1 90.31 98 ARG A N 1
ATOM 792 C CA . ARG A 1 98 ? 2.377 8.109 -2.291 1 90.31 98 ARG A CA 1
ATOM 793 C C . ARG A 1 98 ? 2.357 9.586 -1.895 1 90.31 98 ARG A C 1
ATOM 795 O O . ARG A 1 98 ? 3.205 10.039 -1.121 1 90.31 98 ARG A O 1
ATOM 802 N N . ALA A 1 99 ? 1.411 10.258 -2.539 1 94.69 99 ALA A N 1
ATOM 803 C CA . ALA A 1 99 ? 1.169 11.633 -2.104 1 94.69 99 ALA A CA 1
ATOM 804 C C . ALA A 1 99 ? 0.289 11.664 -0.856 1 94.69 99 ALA A C 1
ATOM 806 O O . ALA A 1 99 ? -0.778 11.047 -0.827 1 94.69 99 ALA A O 1
ATOM 807 N N . ILE A 1 100 ? 0.743 12.359 0.16 1 96.44 100 ILE A N 1
ATOM 808 C CA . ILE A 1 100 ? 0.02 12.43 1.425 1 96.44 100 ILE A CA 1
ATOM 809 C C . ILE A 1 100 ? -0.302 13.883 1.754 1 96.44 100 ILE A C 1
ATOM 811 O O . ILE A 1 100 ? 0.584 14.742 1.74 1 96.44 100 ILE A O 1
ATOM 815 N N . GLU A 1 101 ? -1.578 14.102 1.973 1 96.44 101 GLU A N 1
ATOM 816 C CA . GLU A 1 101 ? -1.964 15.422 2.471 1 96.44 101 GLU A CA 1
ATOM 817 C C . GLU A 1 101 ? -1.356 15.688 3.846 1 96.44 101 GLU A C 1
ATOM 819 O O . GLU A 1 101 ? -1.583 14.93 4.789 1 96.44 101 GLU A O 1
ATOM 824 N N . ILE A 1 102 ? -0.722 16.766 3.969 1 95.88 102 ILE A N 1
ATOM 825 C CA . ILE A 1 102 ? 0.025 17.078 5.184 1 95.88 102 ILE A CA 1
ATOM 826 C C . ILE A 1 102 ? -0.939 17.203 6.363 1 95.88 102 ILE A C 1
ATOM 828 O O . ILE A 1 102 ? -0.62 16.812 7.484 1 95.88 102 ILE A O 1
ATOM 832 N N . THR A 1 103 ? -2.221 17.672 6.168 1 93.75 103 THR A N 1
ATOM 833 C CA . THR A 1 103 ? -3.199 17.938 7.223 1 93.75 103 THR A CA 1
ATOM 834 C C . THR A 1 103 ? -3.691 16.625 7.828 1 93.75 103 THR A C 1
ATOM 836 O O . THR A 1 103 ? -4.285 16.625 8.906 1 93.75 103 THR A O 1
ATOM 839 N N . LYS A 1 104 ? -3.418 15.523 7.18 1 96.44 104 LYS A N 1
ATOM 840 C CA . LYS A 1 104 ? -3.854 14.234 7.695 1 96.44 104 LYS A CA 1
ATOM 841 C C . LYS A 1 104 ? -2.814 13.641 8.641 1 96.44 104 LYS A C 1
ATOM 843 O O . LYS A 1 104 ? -3.1 12.68 9.367 1 96.44 104 LYS A O 1
ATOM 848 N N . ILE A 1 105 ? -1.648 14.211 8.633 1 97.81 105 ILE A N 1
ATOM 849 C CA . ILE A 1 105 ? -0.581 13.68 9.469 1 97.81 105 ILE A CA 1
ATOM 850 C C . ILE A 1 105 ? -0.764 14.148 10.906 1 97.81 105 ILE A C 1
ATOM 852 O O . ILE A 1 105 ? -0.772 15.359 11.172 1 97.81 105 ILE A O 1
ATOM 856 N N . ILE A 1 106 ? -0.824 13.164 11.836 1 97.62 106 ILE A N 1
ATOM 857 C CA . ILE A 1 106 ? -1.029 13.578 13.219 1 97.62 106 ILE A CA 1
ATOM 858 C C . ILE A 1 106 ? 0.177 13.172 14.07 1 97.62 106 ILE A C 1
ATOM 860 O O . ILE A 1 106 ? 0.285 13.562 15.234 1 97.62 106 ILE A O 1
ATOM 864 N N . SER A 1 107 ? 1.033 12.367 13.5 1 97.5 107 SER A N 1
ATOM 865 C CA . SER A 1 107 ? 2.293 12 14.148 1 97.5 107 SER A CA 1
ATOM 866 C C . SER A 1 107 ? 3.365 11.672 13.109 1 97.5 107 SER A C 1
ATOM 868 O O . SER A 1 107 ? 3.064 11.133 12.047 1 97.5 107 SER A O 1
ATOM 870 N N . ALA A 1 108 ? 4.531 12.047 13.367 1 98.12 108 ALA A N 1
ATOM 871 C CA . ALA A 1 108 ? 5.695 11.742 12.539 1 98.12 108 ALA A CA 1
ATOM 872 C C . ALA A 1 108 ? 6.93 11.5 13.398 1 98.12 108 ALA A C 1
ATOM 874 O O . ALA A 1 108 ? 7.223 12.266 14.312 1 98.12 108 ALA A O 1
ATOM 875 N N . ASN A 1 109 ? 7.566 10.367 13.109 1 97.12 109 ASN A N 1
ATOM 876 C CA . ASN A 1 109 ? 8.758 10 13.859 1 97.12 109 ASN A CA 1
ATOM 877 C C . ASN A 1 109 ? 9.875 9.508 12.945 1 97.12 109 ASN A C 1
ATOM 879 O O . ASN A 1 109 ? 9.625 8.703 12.039 1 97.12 109 ASN A O 1
A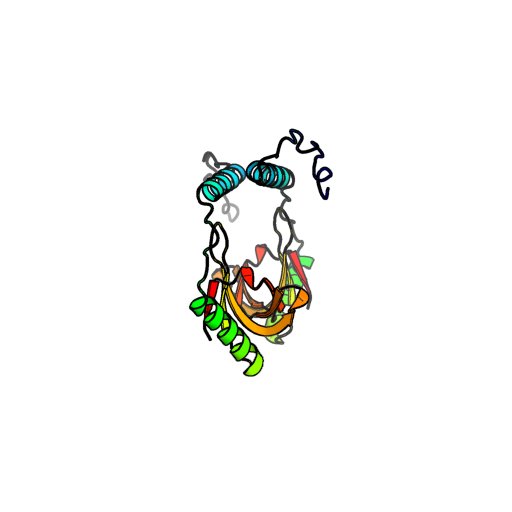TOM 883 N N . VAL A 1 110 ? 11.023 10.133 13.062 1 95.5 110 VAL A N 1
ATOM 884 C CA . VAL A 1 110 ? 12.203 9.695 12.32 1 95.5 110 VAL A CA 1
ATOM 885 C C . VAL A 1 110 ? 13.203 9.055 13.281 1 95.5 110 VAL A C 1
ATOM 887 O O . VAL A 1 110 ? 13.406 9.531 14.398 1 95.5 110 VAL A O 1
ATOM 890 N N . MET B 1 1 ? -23.062 -52.656 4.52 1 24.8 1 MET B N 1
ATOM 891 C CA . MET B 1 1 ? -23.578 -52.219 5.816 1 24.8 1 MET B CA 1
ATOM 892 C C . MET B 1 1 ? -23.25 -50.75 6.066 1 24.8 1 MET B C 1
ATOM 894 O O . MET B 1 1 ? -23.484 -50.25 7.164 1 24.8 1 MET B O 1
ATOM 898 N N . ALA B 1 2 ? -22.328 -50.188 5.238 1 29.56 2 ALA B N 1
ATOM 899 C CA . ALA B 1 2 ? -21.562 -48.969 5.555 1 29.56 2 ALA B CA 1
ATOM 900 C C . ALA B 1 2 ? -22.469 -47.75 5.57 1 29.56 2 ALA B C 1
ATOM 902 O O . ALA B 1 2 ? -22.547 -47.031 4.578 1 29.56 2 ALA B O 1
ATOM 903 N N . GLY B 1 3 ? -23.828 -47.938 5.996 1 25.28 3 GLY B N 1
ATOM 904 C CA . GLY B 1 3 ? -25.109 -47.281 5.801 1 25.28 3 GLY B CA 1
ATOM 905 C C . GLY B 1 3 ? -25.109 -45.844 6.25 1 25.28 3 GLY B C 1
ATOM 906 O O . GLY B 1 3 ? -25.484 -44.938 5.484 1 25.28 3 GLY B O 1
ATOM 907 N N . LYS B 1 4 ? -25.422 -45.5 7.602 1 28.12 4 LYS B N 1
ATOM 908 C CA . LYS B 1 4 ? -26.359 -44.688 8.352 1 28.12 4 LYS B CA 1
ATOM 909 C C . LYS B 1 4 ? -25.797 -43.312 8.617 1 28.12 4 LYS B C 1
ATOM 911 O O . LYS B 1 4 ? -26.547 -42.375 8.984 1 28.12 4 LYS B O 1
ATOM 916 N N . LEU B 1 5 ? -24.516 -43.156 8.961 1 26.06 5 LEU B N 1
ATOM 917 C CA . LEU B 1 5 ? -24.25 -42.219 10.047 1 26.06 5 LEU B CA 1
ATOM 918 C C . LEU B 1 5 ? -24.5 -40.781 9.609 1 26.06 5 LEU B C 1
ATOM 920 O O . LEU B 1 5 ? -24.359 -39.875 10.406 1 26.06 5 LEU B O 1
ATOM 924 N N . PHE B 1 6 ? -24.375 -40.375 8.281 1 27.06 6 PHE B N 1
ATOM 925 C CA . PHE B 1 6 ? -24.094 -38.938 8.047 1 27.06 6 PHE B CA 1
ATOM 926 C C . PHE B 1 6 ? -25.328 -38.094 8.336 1 27.06 6 PHE B C 1
ATOM 928 O O . PHE B 1 6 ? -25.953 -37.562 7.422 1 27.06 6 PHE B O 1
ATOM 935 N N . GLU B 1 7 ? -26.344 -38.375 9.148 1 25.59 7 GLU B N 1
ATOM 936 C CA . GLU B 1 7 ? -27.703 -37.875 9.258 1 25.59 7 GLU B CA 1
ATOM 937 C C . GLU B 1 7 ? -27.703 -36.438 9.742 1 25.59 7 GLU B C 1
ATOM 939 O O . GLU B 1 7 ? -28.688 -35.719 9.555 1 25.59 7 GLU B O 1
ATOM 944 N N . ASN B 1 8 ? -26.953 -36 10.773 1 29.38 8 ASN B N 1
ATOM 945 C CA . ASN B 1 8 ? -27.562 -35.062 11.734 1 29.38 8 ASN B CA 1
ATOM 946 C C . ASN B 1 8 ? -27.984 -33.75 11.07 1 29.38 8 ASN B C 1
ATOM 948 O O . ASN B 1 8 ? -27.422 -33.375 10.039 1 29.38 8 ASN B O 1
ATOM 952 N N . GLY B 1 9 ? -29.25 -33 11.383 1 28.44 9 GLY B N 1
ATOM 953 C CA . GLY B 1 9 ? -30.281 -32 11.203 1 28.44 9 GLY B CA 1
ATOM 954 C C . GLY B 1 9 ? -29.781 -30.578 11.383 1 28.44 9 GLY B C 1
ATOM 955 O O . GLY B 1 9 ? -30.562 -29.641 11.43 1 28.44 9 GLY B O 1
ATOM 956 N N . LEU B 1 10 ? -28.656 -30.312 12.109 1 28.5 10 LEU B N 1
ATOM 957 C CA . LEU B 1 10 ? -28.5 -29.016 12.734 1 28.5 10 LEU B CA 1
ATOM 958 C C . LEU B 1 10 ? -28.484 -27.891 11.688 1 28.5 10 LEU B C 1
ATOM 960 O O . LEU B 1 10 ? -28.062 -26.781 11.977 1 28.5 10 LEU B O 1
ATOM 964 N N . PHE B 1 11 ? -28.938 -28.125 10.453 1 27.62 11 PHE B N 1
ATOM 965 C CA . PHE B 1 11 ? -28.969 -27.062 9.453 1 27.62 11 PHE B CA 1
ATOM 966 C C . PHE B 1 11 ? -29.859 -25.906 9.914 1 27.62 11 PHE B C 1
ATOM 968 O O . PHE B 1 11 ? -30.969 -25.75 9.414 1 27.62 11 PHE B O 1
ATOM 975 N N . GLU B 1 12 ? -30.125 -25.703 11.18 1 28.89 12 GLU B N 1
ATOM 976 C CA . GLU B 1 12 ? -31.125 -24.75 11.648 1 28.89 12 GLU B CA 1
ATOM 977 C C . GLU B 1 12 ? -30.984 -23.406 10.945 1 28.89 12 GLU B C 1
ATOM 979 O O . GLU B 1 12 ? -29.953 -23.125 10.328 1 28.89 12 GLU B O 1
ATOM 984 N N . SER B 1 13 ? -32 -22.328 11.125 1 30.34 13 SER B N 1
ATOM 985 C CA . SER B 1 13 ? -32.594 -21.062 10.719 1 30.34 13 SER B CA 1
ATOM 986 C C . SER B 1 13 ? -31.594 -19.906 10.891 1 30.34 13 SER B C 1
ATOM 988 O O . SER B 1 13 ? -32 -18.75 10.992 1 30.34 13 SER B O 1
ATOM 990 N N . SER B 1 14 ? -30.359 -20.125 11.164 1 31.12 14 SER B N 1
ATOM 991 C CA . SER B 1 14 ? -29.641 -18.953 11.656 1 31.12 14 SER B CA 1
ATOM 992 C C . SER B 1 14 ? -29.75 -17.781 10.68 1 31.12 14 SER B C 1
ATOM 994 O O . SER B 1 14 ? -29.703 -17.969 9.461 1 31.12 14 SER B O 1
ATOM 996 N N . ARG B 1 15 ? -30.562 -16.719 11.023 1 33.47 15 ARG B N 1
ATOM 997 C CA . ARG B 1 15 ? -30.766 -15.398 10.438 1 33.47 15 ARG B CA 1
ATOM 998 C C . ARG B 1 15 ? -29.453 -14.852 9.867 1 33.47 15 ARG B C 1
ATOM 1000 O O . ARG B 1 15 ? -28.547 -14.492 10.617 1 33.47 15 ARG B O 1
ATOM 1007 N N . ILE B 1 16 ? -28.953 -15.445 8.867 1 33.75 16 ILE B N 1
ATOM 1008 C CA . ILE B 1 16 ? -27.781 -15.055 8.078 1 33.75 16 ILE B CA 1
ATOM 1009 C C . ILE B 1 16 ? -27.781 -13.539 7.887 1 33.75 16 ILE B C 1
ATOM 1011 O O . ILE B 1 16 ? -28.688 -12.984 7.27 1 33.75 16 ILE B O 1
ATOM 1015 N N . ILE B 1 17 ? -27.547 -12.781 8.969 1 37.34 17 ILE B N 1
ATOM 1016 C CA . ILE B 1 17 ? -27.359 -11.344 8.797 1 37.34 17 ILE B CA 1
ATOM 1017 C C . ILE B 1 17 ? -26.594 -11.07 7.504 1 37.34 17 ILE B C 1
ATOM 1019 O O . ILE B 1 17 ? -25.516 -11.617 7.289 1 37.34 17 ILE B O 1
ATOM 1023 N N . LEU B 1 18 ? -27.234 -10.969 6.344 1 38.47 18 LEU B N 1
ATOM 1024 C CA . LEU B 1 18 ? -26.688 -10.695 5.02 1 38.47 18 LEU B CA 1
ATOM 1025 C C . LEU B 1 18 ? -25.422 -9.852 5.117 1 38.47 18 LEU B C 1
ATOM 1027 O O . LEU B 1 18 ? -25.312 -8.984 5.992 1 38.47 18 LEU B O 1
ATOM 1031 N N . PRO B 1 19 ? -24.359 -10.508 4.711 1 36.97 19 PRO B N 1
ATOM 1032 C CA . PRO B 1 19 ? -23.078 -9.797 4.707 1 36.97 19 PRO B CA 1
ATOM 1033 C C . PRO B 1 19 ? -23.219 -8.32 4.344 1 36.97 19 PRO B C 1
ATOM 1035 O O . PRO B 1 19 ? -22.406 -7.496 4.777 1 36.97 19 PRO B O 1
ATOM 1038 N N . GLU B 1 20 ? -24.094 -8.039 3.506 1 45.59 20 GLU B N 1
ATOM 1039 C CA . GLU B 1 20 ? -24.344 -6.656 3.109 1 45.59 20 GLU B CA 1
ATOM 1040 C C . GLU B 1 20 ? -24.797 -5.812 4.297 1 45.59 20 GLU B C 1
ATOM 1042 O O . GLU B 1 20 ? -24.484 -4.625 4.379 1 45.59 20 GLU B O 1
ATOM 1047 N N . HIS B 1 21 ? -25.656 -6.387 5.102 1 50.78 21 HIS B N 1
ATOM 1048 C CA . HIS B 1 21 ? -26.141 -5.625 6.254 1 50.78 21 HIS B CA 1
ATOM 1049 C C . HIS B 1 21 ? -25.016 -5.414 7.27 1 50.78 21 HIS B C 1
ATOM 1051 O O . HIS B 1 21 ? -24.969 -4.379 7.938 1 50.78 21 HIS B O 1
ATOM 1057 N N . ARG B 1 22 ? -24.125 -6.445 7.398 1 47.47 22 ARG B N 1
ATOM 1058 C CA . ARG B 1 22 ? -23 -6.285 8.305 1 47.47 22 ARG B CA 1
ATOM 1059 C C . ARG B 1 22 ? -22.078 -5.152 7.852 1 47.47 22 ARG B C 1
ATOM 1061 O O . ARG B 1 22 ? -21.562 -4.395 8.672 1 47.47 22 ARG B O 1
ATOM 1068 N N . GLU B 1 23 ? -21.922 -5.105 6.562 1 49.5 23 GLU B N 1
ATOM 1069 C CA . GLU B 1 23 ? -21.125 -3.973 6.094 1 49.5 23 GLU B CA 1
ATOM 1070 C C . GLU B 1 23 ? -21.797 -2.648 6.438 1 49.5 23 GLU B C 1
ATOM 1072 O O . GLU B 1 23 ? -21.125 -1.676 6.785 1 49.5 23 GLU B O 1
ATOM 1077 N N . LYS B 1 24 ? -23.125 -2.662 6.23 1 49.62 24 LYS B N 1
ATOM 1078 C CA . LYS B 1 24 ? -23.859 -1.463 6.629 1 49.62 24 LYS B CA 1
ATOM 1079 C C . LYS B 1 24 ? -23.875 -1.306 8.148 1 49.62 24 LYS B C 1
ATOM 1081 O O . LYS B 1 24 ? -23.781 -0.189 8.664 1 49.62 24 LYS B O 1
ATOM 1086 N N . LEU B 1 25 ? -24.125 -2.307 8.844 1 51.53 25 LEU B N 1
ATOM 1087 C CA . LEU B 1 25 ? -24.031 -2.246 10.305 1 51.53 25 LEU 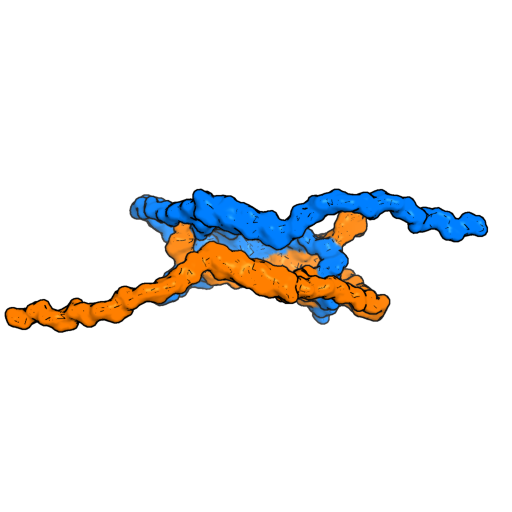B CA 1
ATOM 1088 C C . LEU B 1 25 ? -22.609 -1.861 10.727 1 51.53 25 LEU B C 1
ATOM 1090 O O . LEU B 1 25 ? -22.438 -1.052 11.641 1 51.53 25 LEU B O 1
ATOM 1094 N N . LEU B 1 26 ? -21.625 -2.492 10.039 1 51 26 LEU B N 1
ATOM 1095 C CA . LEU B 1 26 ? -20.234 -2.094 10.305 1 51 26 LEU B CA 1
ATOM 1096 C C . LEU B 1 26 ? -20 -0.652 9.867 1 51 26 LEU B C 1
ATOM 1098 O O . LEU B 1 26 ? -19.312 0.103 10.555 1 51 26 LEU B O 1
ATOM 1102 N N . GLU B 1 27 ? -20.562 -0.385 8.688 1 52.88 27 GLU B N 1
ATOM 1103 C CA . GLU B 1 27 ? -20.5 1.003 8.242 1 52.88 27 GLU B CA 1
ATOM 1104 C C . GLU B 1 27 ? -21.25 1.929 9.195 1 52.88 27 GLU B C 1
ATOM 1106 O O . GLU B 1 27 ? -20.797 3.041 9.469 1 52.88 27 GLU B O 1
ATOM 1111 N N . HIS B 1 28 ? -22.391 1.473 9.484 1 54.69 28 HIS B N 1
ATOM 1112 C CA . HIS B 1 28 ? -23.156 2.234 10.461 1 54.69 28 HIS B CA 1
ATOM 1113 C C . HIS B 1 28 ? -22.453 2.289 11.805 1 54.69 28 HIS B C 1
ATOM 1115 O O . HIS B 1 28 ? -22.438 3.332 12.461 1 54.69 28 HIS B O 1
ATOM 1121 N N . LYS B 1 29 ? -22.062 1.24 12.289 1 55.28 29 LYS B N 1
ATOM 1122 C CA . LYS B 1 29 ? -21.234 1.226 13.492 1 55.28 29 LYS B CA 1
ATOM 1123 C C . LYS B 1 29 ? -19.969 2.066 13.305 1 55.28 29 LYS B C 1
ATOM 1125 O O . LYS B 1 29 ? -19.531 2.756 14.227 1 55.28 29 LYS B O 1
ATOM 1130 N N . ARG B 1 30 ? -19.5 2.016 12.094 1 56.19 30 ARG B N 1
ATOM 1131 C CA . ARG B 1 30 ? -18.375 2.881 11.758 1 56.19 30 ARG B CA 1
ATOM 1132 C C . ARG B 1 30 ? -18.781 4.352 11.812 1 56.19 30 ARG B C 1
ATOM 1134 O O . ARG B 1 30 ? -18 5.199 12.258 1 56.19 30 ARG B O 1
ATOM 1141 N N . GLU B 1 31 ? -19.922 4.648 11.32 1 57.44 31 GLU B N 1
ATOM 1142 C CA . GLU B 1 31 ? -20.406 6.023 11.375 1 57.44 31 GLU B CA 1
ATOM 1143 C C . GLU B 1 31 ? -20.609 6.484 12.812 1 57.44 31 GLU B C 1
ATOM 1145 O O . GLU B 1 31 ? -20.406 7.66 13.133 1 57.44 31 GLU B O 1
ATOM 1150 N N . GLN B 1 32 ? -21.141 5.602 13.555 1 61.66 32 GLN B N 1
ATOM 1151 C CA . GLN B 1 32 ? -21.375 5.965 14.945 1 61.66 32 GLN B CA 1
ATOM 1152 C C . GLN B 1 32 ? -20.078 6.195 15.695 1 61.66 32 GLN B C 1
ATOM 1154 O O . GLN B 1 32 ? -20.047 6.84 16.75 1 61.66 32 GLN B O 1
ATOM 1159 N N . GLN B 1 33 ? -19 5.777 15.031 1 67.94 33 GLN B N 1
ATOM 1160 C CA . GLN B 1 33 ? -17.75 5.961 15.773 1 67.94 33 GLN B CA 1
ATOM 1161 C C . GLN B 1 33 ? -16.781 6.867 15.016 1 67.94 33 GLN B C 1
ATOM 1163 O O . GLN B 1 33 ? -15.57 6.75 15.164 1 67.94 33 GLN B O 1
ATOM 1168 N N . ARG B 1 34 ? -17.469 7.719 14.25 1 75.94 34 ARG B N 1
ATOM 1169 C CA . ARG B 1 34 ? -16.625 8.664 13.523 1 75.94 34 ARG B CA 1
ATOM 1170 C C . ARG B 1 34 ? -15.875 9.586 14.484 1 75.94 34 ARG B C 1
ATOM 1172 O O . ARG B 1 34 ? -16.5 10.242 15.32 1 75.94 34 ARG B O 1
ATOM 1179 N N . ARG B 1 35 ? -14.594 9.516 14.414 1 85.38 35 ARG B N 1
ATOM 1180 C CA . ARG B 1 35 ? -13.734 10.375 15.219 1 85.38 35 ARG B CA 1
ATOM 1181 C C . ARG B 1 35 ? -13.508 11.727 14.539 1 85.38 35 ARG B C 1
ATOM 1183 O O . ARG B 1 35 ? -13.547 11.82 13.312 1 85.38 35 ARG B O 1
ATOM 1190 N N . GLU B 1 36 ? -13.508 12.82 15.328 1 87.31 36 GLU B N 1
ATOM 1191 C CA . GLU B 1 36 ? -13.125 14.141 14.844 1 87.31 36 GLU B CA 1
ATOM 1192 C C . GLU B 1 36 ? -11.609 14.273 14.727 1 87.31 36 GLU B C 1
ATOM 1194 O O . GLU B 1 36 ? -10.875 13.695 15.531 1 87.31 36 GLU B O 1
ATOM 1199 N N . LYS B 1 37 ? -11.273 14.945 13.695 1 89 37 LYS B N 1
ATOM 1200 C CA . LYS B 1 37 ? -9.844 15.18 13.5 1 89 37 LYS B CA 1
ATOM 1201 C C . LYS B 1 37 ? -9.242 15.938 14.68 1 89 37 LYS B C 1
ATOM 1203 O O . LYS B 1 37 ? -9.75 16.984 15.07 1 89 37 LYS B O 1
ATOM 1208 N N . PRO B 1 38 ? -8.172 15.438 15.219 1 92.44 38 PRO B N 1
ATOM 1209 C CA . PRO B 1 38 ? -7.52 16.141 16.328 1 92.44 38 PRO B CA 1
ATOM 1210 C C . PRO B 1 38 ? -6.934 17.484 15.914 1 92.44 38 PRO B C 1
ATOM 1212 O O . PRO B 1 38 ? -6.504 17.656 14.766 1 92.44 38 PRO B O 1
ATOM 1215 N N . ILE B 1 39 ? -6.945 18.406 16.812 1 92.62 39 ILE B N 1
ATOM 1216 C CA . ILE B 1 39 ? -6.273 19.688 16.641 1 92.62 39 ILE B CA 1
ATOM 1217 C C . ILE B 1 39 ? -4.867 19.625 17.234 1 92.62 39 ILE B C 1
ATOM 1219 O O . ILE B 1 39 ? -4.699 19.422 18.438 1 92.62 39 ILE B O 1
ATOM 1223 N N . LEU B 1 40 ? -3.996 19.766 16.391 1 95 40 LEU B N 1
ATOM 1224 C CA . LEU B 1 40 ? -2.604 19.688 16.812 1 95 40 LEU B CA 1
ATOM 1225 C C . LEU B 1 40 ? -2.113 21.062 17.281 1 95 40 LEU B C 1
ATOM 1227 O O . LEU B 1 40 ? -2.455 22.078 16.688 1 95 40 LEU B O 1
ATOM 1231 N N . ASP B 1 41 ? -1.313 21.078 18.359 1 94.38 41 ASP B N 1
ATOM 1232 C CA . ASP B 1 41 ? -0.712 22.344 18.781 1 94.38 41 ASP B CA 1
ATOM 1233 C C . ASP B 1 41 ? 0.538 22.656 17.953 1 94.38 41 ASP B C 1
ATOM 1235 O O . ASP B 1 41 ? 0.966 21.844 17.125 1 94.38 41 ASP B O 1
ATOM 1239 N N . GLU B 1 42 ? 1.036 23.766 18.234 1 94.31 42 GLU B N 1
ATOM 1240 C CA . GLU B 1 42 ? 2.174 24.266 17.469 1 94.31 42 GLU B CA 1
ATOM 1241 C C . GLU B 1 42 ? 3.379 23.344 17.609 1 94.31 42 GLU B C 1
ATOM 1243 O O . GLU B 1 42 ? 4.125 23.125 16.656 1 94.31 42 GLU B O 1
ATOM 1248 N N . GLN B 1 43 ? 3.541 22.859 18.844 1 95.44 43 GLN B N 1
ATOM 1249 C CA . GLN B 1 43 ? 4.688 21.984 19.078 1 95.44 43 GLN B CA 1
ATOM 1250 C C . GLN B 1 43 ? 4.578 20.719 18.25 1 95.44 43 GLN B C 1
ATOM 1252 O O . GLN B 1 43 ? 5.551 20.297 17.609 1 95.44 43 GLN B O 1
ATOM 1257 N N . ALA B 1 44 ? 3.453 20.141 18.203 1 95.12 44 ALA B N 1
ATOM 1258 C CA . ALA B 1 44 ? 3.211 18.906 17.438 1 95.12 44 ALA B CA 1
ATOM 1259 C C . ALA B 1 44 ? 3.393 19.156 15.938 1 95.12 44 ALA B C 1
ATOM 1261 O O . ALA B 1 44 ? 3.988 18.328 15.242 1 95.12 44 ALA B O 1
ATOM 1262 N N . ILE B 1 45 ? 2.904 20.234 15.523 1 94.94 45 ILE B N 1
ATOM 1263 C CA . ILE B 1 45 ? 3.043 20.609 14.117 1 94.94 45 ILE B CA 1
ATOM 1264 C C . ILE B 1 45 ? 4.523 20.766 13.773 1 94.94 45 ILE B C 1
ATOM 1266 O O . ILE B 1 45 ? 4.984 20.266 12.75 1 94.94 45 ILE B O 1
ATOM 1270 N N . GLU B 1 46 ? 5.195 21.422 14.602 1 95.06 46 GLU B N 1
ATOM 1271 C CA . GLU B 1 46 ? 6.625 21.641 14.383 1 95.06 46 GLU B CA 1
ATOM 1272 C C . GLU B 1 46 ? 7.387 20.328 14.336 1 95.06 46 GLU B C 1
ATOM 1274 O O . GLU B 1 46 ? 8.281 20.156 13.5 1 95.06 46 GLU B O 1
ATOM 1279 N N . GLU B 1 47 ? 7.047 19.484 15.234 1 96.75 47 GLU B N 1
ATOM 1280 C CA . GLU B 1 47 ? 7.68 18.156 15.258 1 96.75 47 GLU B CA 1
ATOM 1281 C C . GLU B 1 47 ? 7.449 17.406 13.945 1 96.75 47 GLU B C 1
ATOM 1283 O O . GLU B 1 47 ? 8.375 16.797 13.406 1 96.75 47 GLU B O 1
ATOM 1288 N N . ILE B 1 48 ? 6.25 17.5 13.438 1 97.44 48 ILE B N 1
ATOM 1289 C CA . ILE B 1 48 ? 5.902 16.844 12.18 1 97.44 48 ILE B CA 1
ATOM 1290 C C . ILE B 1 48 ? 6.707 17.453 11.039 1 97.44 48 ILE B C 1
ATOM 1292 O O . ILE B 1 48 ? 7.324 16.734 10.25 1 97.44 48 ILE B O 1
ATOM 1296 N N . VAL B 1 49 ? 6.75 18.719 11 1 95.06 49 VAL B N 1
ATOM 1297 C CA . VAL B 1 49 ? 7.473 19.438 9.945 1 95.06 49 VAL B CA 1
ATOM 1298 C C . VAL B 1 49 ? 8.953 19.062 9.992 1 95.06 49 VAL B C 1
ATOM 1300 O O . VAL B 1 49 ? 9.562 18.797 8.961 1 95.06 49 VAL B O 1
ATOM 1303 N N . ARG B 1 50 ? 9.445 19.031 11.188 1 97.44 50 ARG B N 1
ATOM 1304 C CA . ARG B 1 50 ? 10.852 18.688 11.367 1 97.44 50 ARG B CA 1
ATOM 1305 C C . ARG B 1 50 ? 11.141 17.281 10.875 1 97.44 50 ARG B C 1
ATOM 1307 O O . ARG B 1 50 ? 12.133 17.047 10.172 1 97.44 50 ARG B O 1
ATOM 1314 N N . ALA B 1 51 ? 10.336 16.328 11.234 1 98.19 51 ALA B N 1
ATOM 1315 C CA . ALA B 1 51 ? 10.516 14.938 10.844 1 98.19 51 ALA B CA 1
ATOM 1316 C C . ALA B 1 51 ? 10.484 14.789 9.328 1 98.19 51 ALA B C 1
ATOM 1318 O O . ALA B 1 51 ? 11.305 14.078 8.75 1 98.19 51 ALA B O 1
ATOM 1319 N N . LEU B 1 52 ? 9.562 15.516 8.688 1 97.44 52 LEU B N 1
ATOM 1320 C CA . LEU B 1 52 ? 9.453 15.461 7.238 1 97.44 52 LEU B CA 1
ATOM 1321 C C . LEU B 1 52 ? 10.688 16.047 6.574 1 97.44 52 LEU B C 1
ATOM 1323 O O . LEU B 1 52 ? 11.203 15.492 5.598 1 97.44 52 LEU B O 1
ATOM 1327 N N . ALA B 1 53 ? 11.188 17.109 7.172 1 96.19 53 ALA B N 1
ATOM 1328 C CA . ALA B 1 53 ? 12.375 17.781 6.641 1 96.19 53 ALA B CA 1
ATOM 1329 C C . ALA B 1 53 ? 13.609 16.891 6.777 1 96.19 53 ALA B C 1
ATOM 1331 O O . ALA B 1 53 ? 14.406 16.781 5.84 1 96.19 53 ALA B O 1
ATOM 1332 N N . VAL B 1 54 ? 13.688 16.312 7.902 1 97.44 54 VAL B N 1
ATOM 1333 C CA . VAL B 1 54 ? 14.828 15.438 8.164 1 97.44 54 VAL B CA 1
ATOM 1334 C C . VAL B 1 54 ? 14.789 14.25 7.195 1 97.44 54 VAL B C 1
ATOM 1336 O O . VAL B 1 54 ? 15.805 13.914 6.582 1 97.44 54 VAL B O 1
ATOM 1339 N N . SER B 1 55 ? 13.656 13.633 7.031 1 97.44 55 SER B N 1
ATOM 1340 C CA . SER B 1 55 ? 13.484 12.516 6.105 1 97.44 55 SER B CA 1
ATOM 1341 C C . SER B 1 55 ? 13.906 12.906 4.691 1 97.44 55 SER B C 1
ATOM 1343 O O . SER B 1 55 ? 14.664 12.18 4.039 1 97.44 55 SER B O 1
ATOM 1345 N N . TYR B 1 56 ? 13.516 14.055 4.258 1 96.06 56 TYR B N 1
ATOM 1346 C CA . TYR B 1 56 ? 13.805 14.523 2.908 1 96.06 56 TYR B CA 1
ATOM 1347 C C . TYR B 1 56 ? 15.289 14.789 2.727 1 96.06 56 TYR B C 1
ATOM 1349 O O . TYR B 1 56 ? 15.891 14.344 1.748 1 96.06 56 TYR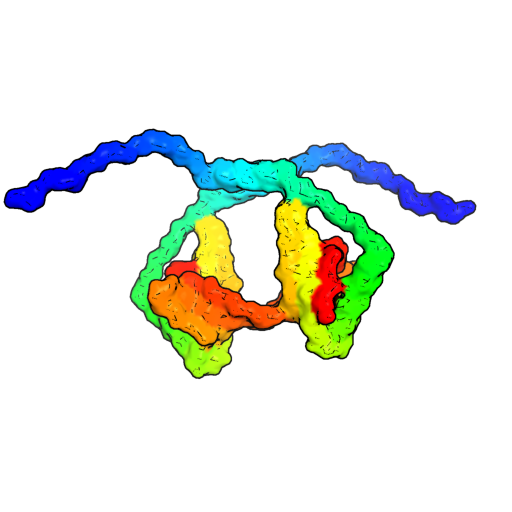 B O 1
ATOM 1357 N N . ALA B 1 57 ? 15.828 15.398 3.717 1 96 57 ALA B N 1
ATOM 1358 C CA . ALA B 1 57 ? 17.203 15.867 3.607 1 96 57 ALA B CA 1
ATOM 1359 C C . ALA B 1 57 ? 18.188 14.711 3.766 1 96 57 ALA B C 1
ATOM 1361 O O . ALA B 1 57 ? 19.188 14.633 3.045 1 96 57 ALA B O 1
ATOM 1362 N N . GLU B 1 58 ? 17.844 13.852 4.707 1 97.19 58 GLU B N 1
ATOM 1363 C CA . GLU B 1 58 ? 18.797 12.812 5.066 1 97.19 58 GLU B CA 1
ATOM 1364 C C . GLU B 1 58 ? 18.438 11.477 4.426 1 97.19 58 GLU B C 1
ATOM 1366 O O . GLU B 1 58 ? 19.141 10.477 4.621 1 97.19 58 GLU B O 1
ATOM 1371 N N . LYS B 1 59 ? 17.359 11.492 3.74 1 94.62 59 LYS B N 1
ATOM 1372 C CA . LYS B 1 59 ? 16.875 10.273 3.094 1 94.62 59 LYS B CA 1
ATOM 1373 C C . LYS B 1 59 ? 16.656 9.164 4.113 1 94.62 59 LYS B C 1
ATOM 1375 O O . LYS B 1 59 ? 17.031 8.008 3.881 1 94.62 59 LYS B O 1
ATOM 1380 N N . MET B 1 60 ? 16.078 9.617 5.254 1 95.56 60 MET B N 1
ATOM 1381 C CA . MET B 1 60 ? 15.766 8.68 6.332 1 95.56 60 MET B CA 1
ATOM 1382 C C . MET B 1 60 ? 14.273 8.352 6.352 1 95.56 60 MET B C 1
ATOM 1384 O O . MET B 1 60 ? 13.438 9.211 6.062 1 95.56 60 MET B O 1
ATOM 1388 N N . THR B 1 61 ? 14.023 7.137 6.824 1 95.5 61 THR B N 1
ATOM 1389 C CA . THR B 1 61 ? 12.641 6.699 6.938 1 95.5 61 THR B CA 1
ATOM 1390 C C . THR B 1 61 ? 11.914 7.477 8.031 1 95.5 61 THR B C 1
ATOM 1392 O O . THR B 1 61 ? 12.469 7.703 9.109 1 95.5 61 THR B O 1
ATOM 1395 N N . VAL B 1 62 ? 10.703 7.887 7.641 1 97.5 62 VAL B N 1
ATOM 1396 C CA . VAL B 1 62 ? 9.812 8.508 8.617 1 97.5 62 VAL B CA 1
ATOM 1397 C C . VAL B 1 62 ? 8.57 7.645 8.805 1 97.5 62 VAL B C 1
ATOM 1399 O O . VAL B 1 62 ? 8.039 7.09 7.84 1 97.5 62 VAL B O 1
ATOM 1402 N N . ASP B 1 63 ? 8.172 7.441 10.055 1 97.25 63 ASP B N 1
ATOM 1403 C CA . ASP B 1 63 ? 6.918 6.785 10.414 1 97.25 63 ASP B CA 1
ATOM 1404 C C . ASP B 1 63 ? 5.812 7.809 10.672 1 97.25 63 ASP B C 1
ATOM 1406 O O . ASP B 1 63 ? 5.941 8.656 11.555 1 97.25 63 ASP B O 1
ATOM 1410 N N . LEU B 1 64 ? 4.715 7.676 9.852 1 97.69 64 LEU B N 1
ATOM 1411 C CA . LEU B 1 64 ? 3.615 8.633 9.953 1 97.69 64 LEU B CA 1
ATOM 1412 C C . LEU B 1 64 ? 2.355 7.953 10.484 1 97.69 64 LEU B C 1
ATOM 1414 O O . LEU B 1 64 ? 2.107 6.781 10.195 1 97.69 64 LEU B O 1
ATOM 1418 N N . ILE B 1 65 ? 1.604 8.703 11.273 1 97.25 65 ILE B N 1
ATOM 1419 C CA . ILE B 1 65 ? 0.22 8.344 11.57 1 97.25 65 ILE B CA 1
ATOM 1420 C C . ILE B 1 65 ? -0.724 9.328 10.875 1 97.25 65 ILE B C 1
ATOM 1422 O O . ILE B 1 65 ? -0.627 10.539 11.078 1 97.25 65 ILE B O 1
ATOM 1426 N N . LEU B 1 66 ? -1.554 8.781 10.008 1 97.19 66 LEU B N 1
ATOM 1427 C CA . LEU B 1 66 ? -2.527 9.57 9.266 1 97.19 66 LEU B CA 1
ATOM 1428 C C . LEU B 1 66 ? -3.912 9.461 9.891 1 97.19 66 LEU B C 1
ATOM 1430 O O . LEU B 1 66 ? -4.398 8.352 10.133 1 97.19 66 LEU B O 1
ATOM 1434 N N . PHE B 1 67 ? -4.508 10.531 10.18 1 94.19 67 PHE B N 1
ATOM 1435 C CA . PHE B 1 67 ? -5.848 10.539 10.758 1 94.19 67 PHE B CA 1
ATOM 1436 C C . PHE B 1 67 ? -6.871 10 9.773 1 94.19 67 PHE B C 1
ATOM 1438 O O . PHE B 1 67 ? -6.855 10.367 8.594 1 94.19 67 PHE B O 1
ATOM 1445 N N . ASP B 1 68 ? -7.641 9.125 10.266 1 89 68 ASP B N 1
ATOM 1446 C CA . ASP B 1 68 ? -8.859 8.633 9.625 1 89 68 ASP B CA 1
ATOM 1447 C C . ASP B 1 68 ? -10.016 8.562 10.617 1 89 68 ASP B C 1
ATOM 1449 O O . ASP B 1 68 ? -9.828 8.156 11.773 1 89 68 ASP B O 1
ATOM 1453 N N . PRO B 1 69 ? -11.133 9.039 10.297 1 86.75 69 PRO B N 1
ATOM 1454 C CA . PRO B 1 69 ? -12.258 9.062 11.234 1 86.75 69 PRO B CA 1
ATOM 1455 C C . PRO B 1 69 ? -12.586 7.691 11.812 1 86.75 69 PRO B C 1
ATOM 1457 O O . PRO B 1 69 ? -13.242 7.594 12.852 1 86.75 69 PRO B O 1
ATOM 1460 N N . PHE B 1 70 ? -12.188 6.637 11.195 1 85.81 70 PHE B N 1
ATOM 1461 C CA . PHE B 1 70 ? -12.508 5.297 11.672 1 85.81 70 PHE B CA 1
ATOM 1462 C C . PHE B 1 70 ? -11.281 4.637 12.297 1 85.81 70 PHE B C 1
ATOM 1464 O O . PHE B 1 70 ? -11.352 4.109 13.414 1 85.81 70 PHE B O 1
ATOM 1471 N N . LYS B 1 71 ? -10.18 4.629 11.547 1 86.94 71 LYS B N 1
ATOM 1472 C CA . LYS B 1 71 ? -8.938 4.043 12.031 1 86.94 71 LYS B CA 1
ATOM 1473 C C . LYS B 1 71 ? -7.727 4.758 11.438 1 86.94 71 LYS B C 1
ATOM 1475 O O . LYS B 1 71 ? -7.586 4.84 10.211 1 86.94 71 LYS B O 1
ATOM 1480 N N . ASP B 1 72 ? -6.887 5.227 12.391 1 92.5 72 ASP B N 1
ATOM 1481 C CA . ASP B 1 72 ? -5.664 5.855 11.914 1 92.5 72 ASP B CA 1
ATOM 1482 C C . ASP B 1 72 ? -4.852 4.887 11.047 1 92.5 72 ASP B C 1
ATOM 1484 O O . ASP B 1 72 ? -4.91 3.674 11.25 1 92.5 72 ASP B O 1
ATOM 1488 N N . GLU B 1 73 ? -4.172 5.457 10.102 1 93.25 73 GLU B N 1
ATOM 1489 C CA . GLU B 1 73 ? -3.279 4.684 9.242 1 93.25 73 GLU B CA 1
ATOM 1490 C C . GLU B 1 73 ? -1.815 4.961 9.578 1 93.25 73 GLU B C 1
ATOM 1492 O O . GLU B 1 73 ? -1.421 6.113 9.75 1 93.25 73 GLU B O 1
ATOM 1497 N N . SER B 1 74 ? -1.071 3.953 9.703 1 94.12 74 SER B N 1
ATOM 1498 C CA . SER B 1 74 ? 0.377 4.082 9.836 1 94.12 74 SER B CA 1
ATOM 1499 C C . SER B 1 74 ? 1.074 3.861 8.492 1 94.12 74 SER B C 1
ATOM 1501 O O . SER B 1 74 ? 0.768 2.906 7.781 1 94.12 74 SER B O 1
ATOM 1503 N N . VAL B 1 75 ? 1.953 4.766 8.148 1 92.25 75 VAL B N 1
ATOM 1504 C CA . VAL B 1 75 ? 2.693 4.656 6.898 1 92.25 75 VAL B CA 1
ATOM 1505 C C . VAL B 1 75 ? 4.168 4.98 7.141 1 92.25 75 VAL B C 1
ATOM 1507 O O . VAL B 1 75 ? 4.488 5.926 7.859 1 92.25 75 VAL B O 1
ATOM 1510 N N . SER B 1 76 ? 5.02 4.188 6.543 1 93.31 76 SER B N 1
ATOM 1511 C CA . SER B 1 76 ? 6.457 4.418 6.633 1 93.31 76 SER B CA 1
ATOM 1512 C C . SER B 1 76 ? 7.078 4.57 5.25 1 93.31 76 SER B C 1
ATOM 1514 O O . SER B 1 76 ? 6.711 3.857 4.312 1 93.31 76 SER B O 1
ATOM 1516 N N . GLY B 1 77 ? 8.008 5.523 5.184 1 94 77 GLY B N 1
ATOM 1517 C CA . GLY B 1 77 ? 8.711 5.75 3.934 1 94 77 GLY B CA 1
ATOM 1518 C C . GLY B 1 77 ? 9.672 6.918 3.994 1 94 77 GLY B C 1
ATOM 1519 O O . GLY B 1 77 ? 9.945 7.449 5.074 1 94 77 GLY B O 1
ATOM 1520 N N . VAL B 1 78 ? 10.297 7.23 2.822 1 94.69 78 VAL B N 1
ATOM 1521 C CA . VAL B 1 78 ? 11.227 8.352 2.699 1 94.69 78 VAL B CA 1
ATOM 1522 C C . VAL B 1 78 ? 10.555 9.492 1.941 1 94.69 78 VAL B C 1
ATOM 1524 O O . VAL B 1 78 ? 9.961 9.281 0.88 1 94.69 78 VAL B O 1
ATOM 1527 N N . VAL B 1 79 ? 10.594 10.703 2.555 1 96.31 79 VAL B N 1
ATOM 1528 C CA . VAL B 1 79 ? 10.055 11.875 1.865 1 96.31 79 VAL B CA 1
ATOM 1529 C C . VAL B 1 79 ? 10.922 12.195 0.649 1 96.31 79 VAL B C 1
ATOM 1531 O O . VAL B 1 79 ? 12.133 12.383 0.773 1 96.31 79 VAL B O 1
ATOM 1534 N N . ILE B 1 80 ? 10.273 12.234 -0.502 1 95.81 80 ILE B N 1
ATOM 1535 C CA . ILE B 1 80 ? 11.062 12.477 -1.706 1 95.81 80 ILE B CA 1
ATOM 1536 C C . ILE B 1 80 ? 10.648 13.805 -2.34 1 95.81 80 ILE B C 1
ATOM 1538 O O . ILE B 1 80 ? 11.266 14.25 -3.307 1 95.81 80 ILE B O 1
ATOM 1542 N N . GLY B 1 81 ? 9.586 14.383 -1.797 1 95.06 81 GLY B N 1
ATOM 1543 C CA . GLY B 1 81 ? 9.148 15.672 -2.311 1 95.06 81 GLY B CA 1
ATOM 1544 C C . GLY B 1 81 ? 8.055 16.312 -1.472 1 95.06 81 GLY B C 1
ATOM 1545 O O . GLY B 1 81 ? 7.363 15.617 -0.72 1 95.06 81 GLY B O 1
ATOM 1546 N N . ILE B 1 82 ? 8.055 17.641 -1.516 1 90.88 82 ILE B N 1
ATOM 1547 C CA . ILE B 1 82 ? 7 18.406 -0.847 1 90.88 82 ILE B CA 1
ATOM 1548 C C . ILE B 1 82 ? 6.348 19.359 -1.836 1 90.88 82 ILE B C 1
ATOM 1550 O O . ILE B 1 82 ? 7.035 20.156 -2.486 1 90.88 82 ILE B O 1
ATOM 1554 N N . ASN B 1 83 ? 5.105 19.141 -1.999 1 91.88 83 ASN B N 1
ATOM 1555 C CA . ASN B 1 83 ? 4.32 20.062 -2.807 1 91.88 83 ASN B CA 1
ATOM 1556 C C . ASN B 1 83 ? 3.594 21.094 -1.939 1 91.88 83 ASN B C 1
ATOM 1558 O O . ASN B 1 83 ? 2.494 20.828 -1.45 1 91.88 83 ASN B O 1
ATOM 1562 N N . ARG B 1 84 ? 4.172 22.172 -1.842 1 88.69 84 ARG B N 1
ATOM 1563 C CA . ARG B 1 84 ? 3.658 23.203 -0.935 1 88.69 84 ARG B CA 1
ATOM 1564 C C . ARG B 1 84 ? 2.314 23.734 -1.418 1 88.69 84 ARG B C 1
ATOM 1566 O O . ARG B 1 84 ? 1.402 23.953 -0.618 1 88.69 84 ARG B O 1
ATOM 1573 N N . THR B 1 85 ? 2.158 23.906 -2.67 1 92.19 85 THR B N 1
ATOM 1574 C CA . THR B 1 85 ? 0.942 24.453 -3.262 1 92.19 85 THR B CA 1
ATOM 1575 C C . THR B 1 85 ? -0.24 23.516 -3.035 1 92.19 85 THR B C 1
ATOM 1577 O O . THR B 1 85 ? -1.347 23.969 -2.729 1 92.19 85 THR B O 1
ATOM 1580 N N . GLN B 1 86 ? -0.019 22.203 -3.133 1 93 86 GLN B N 1
ATOM 1581 C CA . GLN B 1 86 ? -1.074 21.219 -2.959 1 93 86 GLN B CA 1
ATOM 1582 C C . GLN B 1 86 ? -1.127 20.719 -1.517 1 93 86 GLN B C 1
ATOM 1584 O O . GLN B 1 86 ? -1.988 19.906 -1.165 1 93 86 GLN B O 1
ATOM 1589 N N . ASN B 1 87 ? -0.266 21.219 -0.685 1 93.75 87 ASN B N 1
ATOM 1590 C CA . ASN B 1 87 ? -0.161 20.797 0.704 1 93.75 87 ASN B CA 1
ATOM 1591 C C . ASN B 1 87 ? -0.002 19.281 0.807 1 93.75 87 ASN B C 1
ATOM 1593 O O . ASN B 1 87 ? -0.718 18.625 1.566 1 93.75 87 ASN B O 1
ATOM 1597 N N . LYS B 1 88 ? 0.929 18.75 0.022 1 96.44 88 LYS B N 1
ATOM 1598 C CA . LYS B 1 88 ? 1.174 17.312 -0.012 1 96.44 88 LYS B CA 1
ATOM 1599 C C . LYS B 1 88 ? 2.662 17 0.129 1 96.44 88 LYS B C 1
ATOM 1601 O O . LYS B 1 88 ? 3.508 17.812 -0.261 1 96.44 88 LYS B O 1
ATOM 1606 N N . VAL B 1 89 ? 2.91 15.867 0.757 1 96.94 89 VAL B N 1
ATOM 1607 C CA . VAL B 1 89 ? 4.25 15.289 0.765 1 96.94 89 VAL B CA 1
ATOM 1608 C C . VAL B 1 89 ? 4.258 14 -0.056 1 96.94 89 VAL B C 1
ATOM 1610 O O . VAL B 1 89 ? 3.309 13.219 -0.006 1 96.94 89 VAL B O 1
ATOM 1613 N N . ASN B 1 90 ? 5.273 13.891 -0.825 1 96.19 90 ASN B N 1
ATOM 1614 C CA . ASN B 1 90 ? 5.48 12.648 -1.563 1 96.19 90 ASN B CA 1
ATOM 1615 C C . ASN B 1 90 ? 6.387 11.688 -0.803 1 96.19 90 ASN B C 1
ATOM 1617 O O . ASN B 1 90 ? 7.531 12.023 -0.486 1 96.19 90 ASN B O 1
ATOM 1621 N N . LEU B 1 91 ? 5.793 10.523 -0.491 1 95.81 91 LEU B N 1
ATOM 1622 C CA . LEU B 1 91 ? 6.484 9.516 0.299 1 95.81 91 LEU B CA 1
ATOM 1623 C C . LEU B 1 91 ? 6.816 8.289 -0.554 1 95.81 91 LEU B C 1
ATOM 1625 O O . LEU B 1 91 ? 5.945 7.754 -1.238 1 95.81 91 LEU B O 1
ATOM 1629 N N . LEU B 1 92 ? 8.086 8 -0.572 1 91.81 92 LEU B N 1
ATOM 1630 C CA . LEU B 1 92 ? 8.492 6.715 -1.12 1 91.81 92 LEU B CA 1
ATOM 1631 C C . LEU B 1 92 ? 8.305 5.602 -0.094 1 91.81 92 LEU B C 1
ATOM 1633 O O . LEU B 1 92 ? 9.039 5.535 0.898 1 91.81 92 LEU B O 1
ATOM 1637 N N . LEU B 1 93 ? 7.289 4.844 -0.348 1 87 93 LEU B N 1
ATOM 1638 C CA . LEU B 1 93 ? 6.922 3.826 0.627 1 87 93 LEU B CA 1
ATOM 1639 C C . LEU B 1 93 ? 7.992 2.742 0.71 1 87 93 LEU B C 1
ATOM 1641 O O . LEU B 1 93 ? 8.617 2.404 -0.296 1 87 93 LEU B O 1
ATOM 1645 N N . GLU B 1 94 ? 8.383 2.518 2.004 1 75.75 94 GLU B N 1
ATOM 1646 C CA . GLU B 1 94 ? 9.305 1.404 2.199 1 75.75 94 GLU B CA 1
ATOM 1647 C C . GLU B 1 94 ? 8.797 0.138 1.518 1 75.75 94 GLU B C 1
ATOM 1649 O O . GLU B 1 94 ? 7.586 -0.037 1.344 1 75.75 94 GLU B O 1
ATOM 1654 N N . GLU B 1 95 ? 9.766 -0.509 1.037 1 68.94 95 GLU B N 1
ATOM 1655 C CA . GLU B 1 95 ? 9.406 -1.827 0.521 1 68.94 95 GLU B CA 1
ATOM 1656 C C . GLU B 1 95 ? 8.594 -2.617 1.542 1 68.94 95 GLU B C 1
ATOM 1658 O O . GLU B 1 95 ? 8.922 -2.631 2.73 1 68.94 95 GLU B O 1
ATOM 1663 N N . ASP B 1 96 ? 7.426 -2.693 1.194 1 75.31 96 ASP B N 1
ATOM 1664 C CA . ASP B 1 96 ? 6.582 -3.516 2.057 1 75.31 96 ASP B CA 1
ATOM 1665 C C . ASP B 1 96 ? 6.406 -4.918 1.477 1 75.31 96 ASP B C 1
ATOM 1667 O O . ASP B 1 96 ? 6.449 -5.102 0.258 1 75.31 96 ASP B O 1
ATOM 1671 N N . GLU B 1 97 ? 6.594 -5.855 2.42 1 85.69 97 GLU B N 1
ATOM 1672 C CA . GLU B 1 97 ? 6.289 -7.227 2.029 1 85.69 97 GLU B CA 1
ATOM 1673 C C . GLU B 1 97 ? 4.801 -7.527 2.178 1 85.69 97 GLU B C 1
ATOM 1675 O O . GLU B 1 97 ? 4.176 -7.125 3.162 1 85.69 97 GLU B O 1
ATOM 1680 N N . ARG B 1 98 ? 4.25 -8.047 1.166 1 90.31 98 ARG B N 1
ATOM 1681 C CA . ARG B 1 98 ? 2.84 -8.414 1.189 1 90.31 98 ARG B CA 1
ATOM 1682 C C . ARG B 1 98 ? 2.654 -9.883 0.83 1 90.31 98 ARG B C 1
ATOM 1684 O O . ARG B 1 98 ? 3.186 -10.352 -0.18 1 90.31 98 ARG B O 1
ATOM 1691 N N . ALA B 1 99 ? 1.963 -10.539 1.764 1 94.75 99 ALA B N 1
ATOM 1692 C CA . ALA B 1 99 ? 1.558 -11.906 1.444 1 94.75 99 ALA B CA 1
ATOM 1693 C C . ALA B 1 99 ? 0.303 -11.914 0.574 1 94.75 99 ALA B C 1
ATOM 1695 O O . ALA B 1 99 ? -0.699 -11.281 0.912 1 94.75 99 ALA B O 1
ATOM 1696 N N . ILE B 1 100 ? 0.38 -12.609 -0.539 1 96.5 100 ILE B N 1
ATOM 1697 C CA . ILE B 1 100 ? -0.733 -12.664 -1.48 1 96.5 100 ILE B CA 1
ATOM 1698 C C . ILE B 1 100 ? -1.179 -14.109 -1.672 1 96.5 100 ILE B C 1
ATOM 1700 O O . ILE B 1 100 ? -0.358 -14.984 -1.956 1 96.5 100 ILE B O 1
ATOM 1704 N N . GLU B 1 101 ? -2.463 -14.312 -1.436 1 96.5 101 GLU B N 1
ATOM 1705 C CA . GLU B 1 101 ? -3.023 -15.617 -1.764 1 96.5 101 GLU B CA 1
ATOM 1706 C C . GLU B 1 101 ? -2.93 -15.898 -3.26 1 96.5 101 GLU B C 1
ATOM 1708 O O . GLU B 1 101 ? -3.451 -15.133 -4.074 1 96.5 101 GLU B O 1
ATOM 1713 N N . ILE B 1 102 ? -2.395 -16.984 -3.588 1 96 102 ILE B N 1
ATOM 1714 C CA . ILE B 1 102 ? -2.113 -17.312 -4.984 1 96 102 ILE B CA 1
ATOM 1715 C C . ILE B 1 102 ? -3.424 -17.422 -5.762 1 96 102 ILE B C 1
ATOM 1717 O O . ILE B 1 102 ? -3.496 -17.031 -6.926 1 96 102 ILE B O 1
ATOM 1721 N N . THR B 1 103 ? -4.574 -17.859 -5.137 1 93.88 103 THR B N 1
ATOM 1722 C CA . THR B 1 103 ? -5.855 -18.094 -5.793 1 93.88 103 THR B CA 1
ATOM 1723 C C . THR B 1 103 ? -6.496 -16.766 -6.203 1 93.88 103 THR B C 1
ATOM 1725 O O . THR B 1 103 ? -7.422 -16.734 -7.016 1 93.88 103 THR B O 1
ATOM 1728 N N . LYS B 1 104 ? -6 -15.672 -5.695 1 96.5 104 LYS B N 1
ATOM 1729 C CA . LYS B 1 104 ? -6.555 -14.367 -6.039 1 96.5 104 LYS B CA 1
ATOM 1730 C C . LYS B 1 104 ? -5.887 -13.797 -7.281 1 96.5 104 LYS B C 1
ATOM 1732 O O . LYS B 1 104 ? -6.379 -12.828 -7.867 1 96.5 104 LYS B O 1
ATOM 1737 N N . ILE B 1 105 ? -4.805 -14.391 -7.664 1 97.88 105 ILE B N 1
ATOM 1738 C CA . ILE B 1 105 ? -4.074 -13.875 -8.82 1 97.88 105 ILE B CA 1
ATOM 1739 C C . ILE B 1 105 ? -4.746 -14.344 -10.109 1 97.88 105 ILE B C 1
ATOM 1741 O O . ILE B 1 105 ? -4.871 -15.547 -10.344 1 97.88 105 ILE B O 1
ATOM 1745 N N . ILE B 1 106 ? -5.098 -13.352 -10.977 1 97.62 106 ILE B N 1
ATOM 1746 C CA . ILE B 1 106 ? -5.773 -13.758 -12.203 1 97.62 106 ILE B CA 1
ATOM 1747 C C . ILE B 1 106 ? -4.918 -13.375 -13.406 1 97.62 106 ILE B C 1
ATOM 1749 O O . ILE B 1 106 ? -5.215 -13.773 -14.539 1 97.62 106 ILE B O 1
ATOM 1753 N N . SER B 1 107 ? -3.912 -12.586 -13.18 1 97.5 107 SER B N 1
ATOM 1754 C CA . SER B 1 107 ? -2.941 -12.25 -14.211 1 97.5 107 SER B CA 1
ATOM 1755 C C . SER B 1 107 ? -1.573 -11.945 -13.609 1 97.5 107 SER B C 1
ATOM 1757 O O . SER B 1 107 ? -1.479 -11.406 -12.508 1 97.5 107 SER B O 1
ATOM 1759 N N . ALA B 1 108 ? -0.574 -12.344 -14.25 1 98.12 108 ALA B N 1
ATOM 1760 C CA . ALA B 1 108 ? 0.81 -12.07 -13.875 1 98.12 108 ALA B CA 1
ATOM 1761 C C . ALA B 1 108 ? 1.683 -11.844 -15.109 1 98.12 108 ALA B C 1
ATOM 1763 O O . ALA B 1 108 ? 1.621 -12.617 -16.062 1 98.12 108 ALA B O 1
ATOM 1764 N N . ASN B 1 109 ? 2.398 -10.719 -15.047 1 97.12 109 ASN B N 1
ATOM 1765 C CA . ASN B 1 109 ? 3.273 -10.383 -16.172 1 97.12 109 ASN B CA 1
ATOM 1766 C C . ASN B 1 109 ? 4.641 -9.906 -15.688 1 97.12 109 ASN B C 1
ATOM 1768 O O . ASN B 1 109 ? 4.734 -9.094 -14.758 1 97.12 109 ASN B O 1
ATOM 1772 N N . VAL B 1 110 ? 5.676 -10.57 -16.172 1 95.5 110 VAL B N 1
ATOM 1773 C CA . VAL B 1 110 ? 7.047 -10.172 -15.883 1 95.5 110 VAL B CA 1
ATOM 1774 C C . VAL B 1 110 ? 7.676 -9.531 -17.109 1 95.5 110 VAL B C 1
ATOM 1776 O O . VAL B 1 110 ? 7.473 -10.008 -18.234 1 95.5 110 VAL B O 1
#

Organism: NCBI:txid248903

InterPro domains:
  IPR014962 YolD-like protein [PF08863] (17-107)

Foldseek 3Di:
DPPPPDDDDPPDDPPPPPPVVVVVVVVVVQVVQFADDDDDDPVRVVVVVVQLVCLQVVVDKDWDWDDDRRDIDIFIFGFPDADVVVRDTDGDGPDDDDDDDPVPDPDDDD/DPDDDPDDDPPDDPPPCPPVVVVVVVVVVQVVQFADDDDDDPVRVVVVVVQLVCLQVVVDKDWDWDDDRRDIDIFIFGFPDADVVVRDTDGDGPDDDDDDDPVPDPDDDD

Radius of gyration: 24.33 Å; Cα contacts (8 Å, |Δi|>4): 349; chains: 2; bounding box: 51×101×39 Å

Secondary structure (DSSP, 8-state):
--TT-S------------HHHHHHHHHHHHHHTPPPPP---HHHHHHHHHHHHHHHHHT-EEEEEE--SS--EEEEEEEEEEETTTTEEEEEE---EEEEEGGGEEEEE-/---S-TT-----------HHHHHHHHHHHHHHTPPPPP---HHHHHHHHHHHHHHHHHT-EEEEEE--SS--EEEEEEEEEEETTTTEEEEEE---EEEEEGGGEEEEE-

Solvent-accessible surface area (backbone atoms only — not comparable to full-atom values): 12557 Å² total; per-residue (Å²): 131,86,84,69,73,94,66,90,76,83,81,66,80,74,81,69,71,54,66,67,56,50,50,40,50,48,46,47,53,39,58,76,49,55,47,77,83,81,84,75,52,70,68,58,49,49,45,35,53,47,28,50,49,46,10,44,75,66,66,32,62,26,43,34,33,29,69,42,43,75,58,68,42,76,49,52,19,28,34,76,43,72,40,72,90,79,43,28,35,30,27,36,29,49,68,39,77,42,80,37,55,54,88,36,52,76,42,46,47,102,129,97,72,75,80,91,62,89,73,82,79,64,81,74,77,70,72,47,68,68,52,48,51,41,48,48,45,47,54,39,57,75,49,54,48,77,81,81,82,76,52,72,67,57,49,48,45,34,53,47,28,50,49,48,10,44,73,67,67,32,60,27,43,33,33,30,67,41,44,75,59,68,41,77,48,52,20,26,36,76,44,74,39,73,91,77,42,27,34,30,26,36,30,49,68,40,77,41,80,38,55,53,88,35,53,76,43,47,48,100

Sequence (220 aa):
MAGKLFENGLFESSRIILPEHREKLLEHKREQQRREKPILDEQAIEEIVRALAVSYAEKMTVDLILFDPFKDESVSGVVIGINRTQNKVNLLLEEDERAIEITKIISANVMAGKLFENGLFESSRIILPEHREKLLEHKREQQRREKPILDEQAIEEIVRALAVSYAEKMTVDLILFDPFKDESVSGVVIGINRTQNKVNLLLEEDERAIEITKIISANV